Protein AF-A0A8T8WZR0-F1 (afdb_monomer)

Organism: NCBI:txid1448312

Sequence (337 aa):
MHHEQKSCLLDDYSPSLMSLEHRRALEPTRKALASWLKYSDSGFFHISGKPRSGKTKMIDYIAYSEVARKHLKTWCKTKRLTQTNIFFRRMGDRRETSCESNLQGMLRVILWSLINDKQELTPRLFPRQYDSYPRDFDEDPCVIDDEEVLLAWDRLAKLDDIYTDDKFVLYLDGLNHFKQGFPRMLDHLKQWVLARPLDVKICISSRGEVEFQDSLKSYPGIIMHEVSQADMLWYIRWALLHDDEDYAARYVRNTSPLEREELEQHFLTKVNGSFFLLWSLIGRIKLTFKDMTSRDAIKGFVDDWMQQYEQGTLNDHVDQQLLRESYRDDPPKLPQV

Nearest PDB structures (foldseek):
  7vuf-assembly1_C-2  TM=2.548E-01  e=4.476E+00  Thermus thermophilus HB8

Solvent-accessible surface area (backbone atoms only — not comparable to full-atom values): 19226 Å² total; per-residue (Å²): 140,80,82,80,80,73,82,55,76,78,53,96,77,65,78,90,77,74,54,72,67,51,53,61,70,45,44,65,60,32,50,53,53,50,40,46,42,35,72,46,60,61,29,46,36,40,39,32,24,50,76,62,22,46,58,67,57,50,50,53,46,50,76,71,28,70,59,46,51,54,29,36,47,60,51,40,62,91,33,44,81,47,69,41,80,46,78,50,72,54,72,78,91,65,76,91,65,51,38,64,58,44,36,52,50,52,52,48,53,52,52,50,48,49,30,72,75,36,62,84,45,42,58,70,41,39,42,69,59,58,75,66,54,65,94,85,64,95,81,74,85,87,82,82,52,74,67,55,50,52,51,21,49,51,37,65,46,66,45,64,76,73,47,72,56,33,28,42,39,40,37,41,31,37,67,70,62,52,91,39,38,51,70,62,44,51,48,54,56,47,50,36,24,70,65,30,39,88,40,31,38,36,39,37,38,43,64,64,51,64,71,58,49,71,74,44,65,91,40,58,65,46,51,32,28,68,65,39,47,55,55,50,53,48,48,52,50,42,56,53,58,60,72,39,66,70,59,12,54,50,49,57,74,60,43,55,74,68,57,48,51,55,46,53,52,49,50,53,64,69,38,66,40,20,56,63,55,46,55,54,51,54,56,44,48,58,66,77,47,70,80,72,65,54,71,65,58,54,50,51,49,53,53,52,54,50,51,29,56,76,68,69,63,50,84,47,73,68,46,43,45,52,50,40,63,68,74,48,71,71,81,79,87,73,81,84,128

Radius of gyration: 23.61 Å; Cα contacts (8 Å, |Δi|>4): 378; chains: 1; bounding box: 58×47×59 Å

Secondary structure (DSSP, 8-state):
--------SS-TT--S-S-HHHHHHHHHHHHHHHHHHHT----EEEEE-STTSSHHHHHHHHHH-HHHHHHHHHHHTTSEEEEEEEE----TT--PPPHHHHHHHHHHHHHHHHHHH-GGGHHHH-HHHHHHS-TT--S------HHHHHHHHHHHHH-GGGGSSEEEEEEEE-GGG-SS-HHHHHHHHHHHHHHSTTTEEEEEE-SS-HHHHHHHTTS-EEEHHHHHHHHHHHHHHHHHHTS-HHHHHHHHHH--HHHHHHHHHHHHHHHTT-HHHHHHHHHHHHHHTSS---HHHHHHHHHHHHHHHHHT---SHHHHHHHHHHH----S-PPP-

Mean predicted aligned error: 10.14 Å

Foldseek 3Di:
DDPPPDDDLADPDDPDQADPVLCVLSVVVSCLLLCQLAPDLQQEAEAEEAPQLCSLVVLVCLQPDPRSVVRNCNLLPQADEQEFEDEDFDDDPPDQDELLRLLLVVLVRVLVRSCVSPVVLCCQLPVVCVVPPDPPDDPDDDDQDSVSSVSSLVSLQAPCVVQPRAAYEYREEDLVVRPDNSLVNVVSSVSSCVSPSSRHHYYYYDHPDPSCCVSCVVGHYDHSLSSCLSVLLSVLCCLQQPPDPLSNVQSPVQDDPVLSVVLSVLLSVLCVSNSVVSVVLSVVCCVVPVDDDDSVRSSVSSVVVSVCLVVVNDDDPVSVVVNCVVVDSDDDDDDDD

pLDDT: mean 79.72, std 17.29, range [21.17, 97.62]

Structure (mmCIF, N/CA/C/O backbone):
data_AF-A0A8T8WZR0-F1
#
_entry.id   AF-A0A8T8WZR0-F1
#
loop_
_atom_site.group_PDB
_atom_site.id
_atom_site.type_symbol
_atom_site.label_atom_id
_atom_site.label_alt_id
_atom_site.label_comp_id
_atom_site.label_asym_id
_atom_site.label_entity_id
_atom_site.label_seq_id
_atom_site.pdbx_PDB_ins_code
_atom_site.Cartn_x
_atom_site.Cartn_y
_atom_site.Cartn_z
_atom_site.occupancy
_atom_site.B_iso_or_equiv
_atom_site.auth_seq_id
_atom_site.auth_comp_id
_atom_site.auth_asym_id
_atom_site.auth_atom_id
_atom_site.pdbx_PDB_model_num
ATOM 1 N N . MET A 1 1 ? 24.986 -18.675 0.688 1.00 27.05 1 MET A N 1
ATOM 2 C CA . MET A 1 1 ? 24.242 -17.633 1.427 1.00 27.05 1 MET A CA 1
ATOM 3 C C . MET A 1 1 ? 24.740 -16.269 0.974 1.00 27.05 1 MET A C 1
ATOM 5 O O . MET A 1 1 ? 25.615 -15.705 1.611 1.00 27.05 1 MET A O 1
ATOM 9 N N . HIS A 1 2 ? 24.227 -15.758 -0.142 1.00 21.17 2 HIS A N 1
ATOM 10 C CA . HIS A 1 2 ? 24.355 -14.342 -0.475 1.00 21.17 2 HIS A CA 1
ATOM 11 C C . HIS A 1 2 ? 22.962 -13.747 -0.321 1.00 21.17 2 HIS A C 1
ATOM 13 O O . HIS A 1 2 ? 22.066 -14.030 -1.110 1.00 21.17 2 HIS A O 1
ATOM 19 N N . HIS A 1 3 ? 22.760 -13.017 0.772 1.00 24.56 3 HIS A N 1
ATOM 20 C CA . HIS A 1 3 ? 21.606 -12.147 0.921 1.00 24.56 3 HIS A CA 1
ATOM 21 C C . HIS A 1 3 ? 21.830 -10.978 -0.041 1.00 24.56 3 HIS A C 1
ATOM 23 O O . HIS A 1 3 ? 22.615 -10.080 0.255 1.00 24.56 3 HIS A O 1
ATOM 29 N N . GLU A 1 4 ? 21.182 -10.999 -1.204 1.00 28.50 4 GLU A N 1
ATOM 30 C CA . GLU A 1 4 ? 20.991 -9.777 -1.982 1.00 28.50 4 GLU A CA 1
ATOM 31 C C . GLU A 1 4 ? 20.207 -8.798 -1.101 1.00 28.50 4 GLU A C 1
ATOM 33 O O . GLU A 1 4 ? 19.020 -8.990 -0.818 1.00 28.50 4 GLU A O 1
ATOM 38 N N . GLN A 1 5 ? 20.892 -7.772 -0.596 1.00 31.36 5 GLN A N 1
ATOM 39 C CA . GLN A 1 5 ? 20.247 -6.631 0.039 1.00 31.36 5 GLN A CA 1
ATOM 40 C C . GLN A 1 5 ? 19.428 -5.911 -1.030 1.00 31.36 5 GLN A C 1
ATOM 42 O O . GLN A 1 5 ? 19.952 -5.140 -1.830 1.00 31.36 5 GLN A O 1
ATOM 47 N N . LYS A 1 6 ? 18.124 -6.188 -1.057 1.00 36.59 6 LYS A N 1
ATOM 48 C CA . LYS A 1 6 ? 17.173 -5.442 -1.878 1.00 36.59 6 LYS A CA 1
ATOM 49 C C . LYS A 1 6 ? 17.172 -3.985 -1.414 1.00 36.59 6 LYS A C 1
ATOM 51 O O . LYS A 1 6 ? 16.907 -3.708 -0.246 1.00 36.59 6 LYS A O 1
ATOM 56 N N . SER A 1 7 ? 17.500 -3.081 -2.337 1.00 42.38 7 SER A N 1
ATOM 57 C CA . SER A 1 7 ? 17.432 -1.630 -2.146 1.00 42.38 7 SER A CA 1
ATOM 58 C C . SER A 1 7 ? 16.062 -1.215 -1.601 1.00 42.38 7 SER A C 1
ATOM 60 O O . SER A 1 7 ? 15.030 -1.766 -1.986 1.00 42.38 7 SER A O 1
ATOM 62 N N . CYS A 1 8 ? 16.068 -0.274 -0.661 1.00 45.94 8 CYS A N 1
ATOM 63 C CA . CYS A 1 8 ? 14.975 -0.025 0.265 1.00 45.94 8 CYS A CA 1
ATOM 64 C C . CYS A 1 8 ? 14.615 1.467 0.312 1.00 45.94 8 CYS A C 1
ATOM 66 O O . CYS A 1 8 ? 15.481 2.329 0.468 1.00 45.94 8 CYS A O 1
ATOM 68 N N . LEU A 1 9 ? 13.314 1.770 0.243 1.00 51.03 9 LEU A N 1
ATOM 69 C CA . LEU A 1 9 ? 12.755 3.115 0.446 1.00 51.03 9 LEU A CA 1
ATOM 70 C C . LEU A 1 9 ? 12.764 3.562 1.925 1.00 51.03 9 LEU A C 1
ATOM 72 O O . LEU A 1 9 ? 12.423 4.695 2.233 1.00 51.03 9 LEU A O 1
ATOM 76 N N . LEU A 1 10 ? 13.137 2.699 2.864 1.00 46.84 10 LEU A N 1
ATOM 77 C CA . LEU A 1 10 ? 13.147 2.985 4.304 1.00 46.84 10 LEU A CA 1
ATOM 78 C C . LEU A 1 10 ? 14.543 2.874 4.952 1.00 46.84 10 LEU A C 1
ATOM 80 O O . LEU A 1 10 ? 14.704 3.294 6.092 1.00 46.84 10 LEU A O 1
ATOM 84 N N . ASP A 1 11 ? 15.556 2.354 4.252 1.00 50.59 11 ASP A N 1
ATOM 85 C CA . ASP A 1 11 ? 16.907 2.154 4.786 1.00 50.59 11 ASP A CA 1
ATOM 86 C C . ASP A 1 11 ? 17.773 3.355 4.449 1.00 50.59 11 ASP A C 1
ATOM 88 O O . ASP A 1 11 ? 18.052 3.637 3.278 1.00 50.59 11 ASP A O 1
ATOM 92 N N . ASP A 1 12 ? 18.223 4.073 5.472 1.00 42.44 12 ASP A N 1
ATOM 93 C CA . ASP A 1 12 ? 19.150 5.202 5.323 1.00 42.44 12 ASP A CA 1
ATOM 94 C C . ASP A 1 12 ? 20.565 4.748 4.900 1.00 42.44 12 ASP A C 1
ATOM 96 O O . ASP A 1 12 ? 21.370 5.559 4.450 1.00 42.44 12 ASP A O 1
ATOM 100 N N . TYR A 1 13 ? 20.848 3.439 4.981 1.00 41.41 13 TYR A N 1
ATOM 101 C CA . TYR A 1 13 ? 22.152 2.817 4.721 1.00 41.41 13 TYR A CA 1
ATOM 102 C C . TYR A 1 13 ? 22.082 1.679 3.686 1.00 41.41 13 TYR A C 1
ATOM 104 O O . TYR A 1 13 ? 22.575 0.578 3.927 1.00 41.41 13 TYR A O 1
ATOM 112 N N . SER A 1 14 ? 21.486 1.917 2.514 1.00 39.31 14 SER A N 1
ATOM 113 C CA . SER A 1 14 ? 21.703 1.008 1.377 1.00 39.31 14 SER A CA 1
ATOM 114 C C . SER A 1 14 ? 23.100 1.268 0.771 1.00 39.31 14 SER A C 1
ATOM 116 O O . SER A 1 14 ? 23.390 2.423 0.433 1.00 39.31 14 SER A O 1
ATOM 118 N N . PRO A 1 15 ? 23.999 0.266 0.659 1.00 38.19 15 PRO A N 1
ATOM 119 C CA . PRO A 1 15 ? 25.361 0.485 0.177 1.00 38.19 15 PRO A CA 1
ATOM 120 C C . PRO A 1 15 ? 25.398 0.844 -1.318 1.00 38.19 15 PRO A C 1
ATOM 122 O O . PRO A 1 15 ? 24.793 0.162 -2.140 1.00 38.19 15 PRO A O 1
ATOM 125 N N . SER A 1 16 ? 26.131 1.919 -1.630 1.00 43.38 16 SER A N 1
ATOM 126 C CA . SER A 1 16 ? 26.896 2.238 -2.859 1.00 43.38 16 SER A CA 1
ATOM 127 C C . SER A 1 16 ? 26.303 2.112 -4.277 1.00 43.38 16 SER A C 1
ATOM 129 O O . SER A 1 16 ? 26.926 2.646 -5.190 1.00 43.38 16 SER A O 1
ATOM 131 N N . LEU A 1 17 ? 25.142 1.499 -4.513 1.00 45.44 17 LEU A N 1
ATOM 132 C CA . LEU A 1 17 ? 24.643 1.259 -5.879 1.00 45.44 17 LEU A CA 1
ATOM 133 C C . LEU A 1 17 ? 23.709 2.351 -6.420 1.00 45.44 17 LEU A C 1
ATOM 135 O O . LEU A 1 17 ? 23.545 2.466 -7.632 1.00 45.44 17 LEU A O 1
ATOM 139 N N . MET A 1 18 ? 23.115 3.173 -5.552 1.00 54.94 18 MET A N 1
ATOM 140 C CA . MET A 1 18 ? 22.184 4.234 -5.952 1.00 54.94 18 MET A CA 1
ATOM 141 C C . MET A 1 18 ? 22.897 5.581 -6.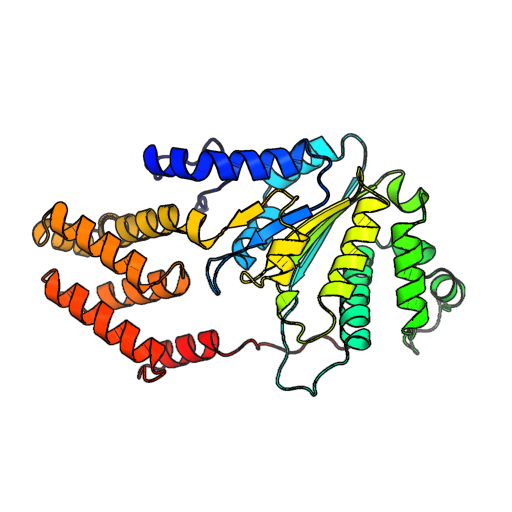129 1.00 54.94 18 MET A C 1
ATOM 143 O O . MET A 1 18 ? 23.558 6.075 -5.202 1.00 54.94 18 MET A O 1
ATOM 147 N N . SER A 1 19 ? 22.703 6.224 -7.290 1.00 64.25 19 SER A N 1
ATOM 148 C CA . SER A 1 19 ? 23.218 7.577 -7.533 1.00 64.25 19 SER A CA 1
ATOM 149 C C . SER A 1 19 ? 22.657 8.569 -6.502 1.00 64.25 19 SER A C 1
ATOM 151 O O . SER A 1 19 ? 21.574 8.383 -5.937 1.00 64.25 19 SER A O 1
ATOM 153 N N . LEU A 1 20 ? 23.409 9.633 -6.207 1.00 67.50 20 LEU A N 1
ATOM 154 C CA . LEU A 1 20 ? 22.970 10.664 -5.259 1.00 67.50 20 LEU A CA 1
ATOM 155 C C . LEU A 1 20 ? 21.673 11.348 -5.724 1.00 67.50 20 LEU A C 1
ATOM 157 O O . LEU A 1 20 ? 20.815 11.674 -4.906 1.00 67.50 20 LEU A O 1
ATOM 161 N N . GLU A 1 21 ? 21.527 11.534 -7.033 1.00 66.06 21 GLU A N 1
ATOM 162 C CA . GLU A 1 21 ? 20.332 12.090 -7.673 1.00 66.06 21 GLU A CA 1
ATOM 163 C C . GLU A 1 21 ? 19.113 11.197 -7.458 1.00 66.06 21 GLU A C 1
ATOM 165 O O . GLU A 1 21 ? 18.061 11.678 -7.043 1.00 66.06 21 GLU A O 1
ATOM 170 N N . HIS A 1 22 ? 19.284 9.887 -7.642 1.00 67.06 22 HIS A N 1
ATOM 171 C CA . HIS A 1 22 ? 18.235 8.906 -7.410 1.00 67.06 22 HIS A CA 1
ATOM 172 C C . HIS A 1 22 ? 17.766 8.926 -5.943 1.00 67.06 22 HIS A C 1
ATOM 174 O O . HIS A 1 22 ? 16.569 9.006 -5.666 1.00 67.06 22 HIS A O 1
ATOM 180 N N . ARG A 1 23 ? 18.704 8.955 -4.985 1.00 67.88 23 ARG A N 1
ATOM 181 C CA . ARG A 1 23 ? 18.365 9.084 -3.556 1.00 67.88 23 ARG A CA 1
ATOM 182 C C . ARG A 1 23 ? 17.583 10.364 -3.258 1.00 67.88 23 ARG A C 1
ATOM 184 O O . ARG A 1 23 ? 16.588 10.314 -2.542 1.00 67.88 23 ARG A O 1
ATOM 191 N N . ARG A 1 24 ? 17.993 11.498 -3.833 1.00 75.12 24 ARG A N 1
ATOM 192 C CA . ARG A 1 24 ? 17.293 12.783 -3.663 1.00 75.12 24 ARG A CA 1
ATOM 193 C C . ARG A 1 24 ? 15.880 12.766 -4.242 1.00 75.12 24 ARG A C 1
ATOM 195 O O . ARG A 1 24 ? 14.995 13.355 -3.630 1.00 75.12 24 ARG A O 1
ATOM 202 N N . ALA A 1 25 ? 15.669 12.097 -5.374 1.00 72.94 25 ALA A N 1
ATOM 203 C CA . ALA A 1 25 ? 14.357 12.001 -6.011 1.00 72.94 25 ALA A CA 1
ATOM 204 C C . ALA A 1 25 ? 13.341 11.228 -5.151 1.00 72.94 25 ALA A C 1
ATOM 206 O O . ALA A 1 25 ? 12.176 11.609 -5.080 1.00 72.94 25 ALA A O 1
ATOM 207 N N . LEU A 1 26 ? 13.784 10.175 -4.455 1.00 77.69 26 LEU A N 1
ATOM 208 C CA . LEU A 1 26 ? 12.913 9.354 -3.608 1.00 77.69 26 LEU A CA 1
ATOM 209 C C . LEU A 1 26 ? 12.701 9.929 -2.202 1.00 77.69 26 LEU A C 1
ATOM 211 O O . LEU A 1 26 ? 11.708 9.604 -1.550 1.00 77.69 26 LEU A O 1
ATOM 215 N N . GLU A 1 27 ? 13.603 10.785 -1.725 1.00 81.81 27 GLU A N 1
ATOM 216 C CA . GLU A 1 27 ? 13.621 11.283 -0.346 1.00 81.81 27 GLU A CA 1
ATOM 217 C C . GLU A 1 27 ? 12.280 11.856 0.165 1.00 81.81 27 GLU A C 1
ATOM 219 O O . GLU A 1 27 ? 11.891 11.518 1.288 1.00 81.81 27 GLU A O 1
ATOM 224 N N . PRO A 1 28 ? 11.517 12.663 -0.604 1.00 85.25 28 PRO A N 1
ATOM 225 C CA . PRO A 1 28 ? 10.220 13.167 -0.146 1.00 85.25 28 PRO A CA 1
ATOM 226 C C . PRO A 1 28 ? 9.228 12.035 0.149 1.00 85.25 28 PRO A C 1
ATOM 228 O O . PRO A 1 28 ? 8.585 12.019 1.200 1.00 85.25 28 PRO A O 1
ATOM 231 N N . THR A 1 29 ? 9.165 11.048 -0.743 1.00 84.94 29 THR A N 1
ATOM 232 C CA . THR A 1 29 ? 8.321 9.855 -0.620 1.00 84.94 29 THR A CA 1
ATOM 233 C C . THR A 1 29 ? 8.733 9.006 0.581 1.00 84.94 29 THR A C 1
ATOM 235 O O . THR A 1 29 ? 7.883 8.593 1.374 1.00 84.94 29 THR A O 1
ATOM 238 N N . ARG A 1 30 ? 10.043 8.798 0.766 1.00 84.75 30 ARG A N 1
ATOM 239 C CA . ARG A 1 30 ? 10.590 8.071 1.921 1.00 84.75 30 ARG A CA 1
ATOM 240 C C . ARG A 1 30 ? 10.189 8.740 3.234 1.00 84.75 30 ARG A C 1
ATOM 242 O O . ARG A 1 30 ? 9.691 8.075 4.142 1.00 84.75 30 ARG A O 1
ATOM 249 N N . LYS A 1 31 ? 10.335 10.067 3.316 1.00 89.06 31 LYS A N 1
ATOM 250 C CA . LYS A 1 31 ? 9.935 10.859 4.487 1.00 89.06 31 LYS A CA 1
ATOM 251 C C . LYS A 1 31 ? 8.435 10.802 4.743 1.00 89.06 31 LYS A C 1
ATOM 253 O O . LYS A 1 31 ? 8.043 10.654 5.898 1.00 89.06 31 LYS A O 1
ATOM 258 N N . ALA A 1 32 ? 7.603 10.890 3.706 1.00 90.69 32 ALA A N 1
ATOM 259 C CA . ALA A 1 32 ? 6.151 10.801 3.845 1.00 90.69 32 ALA A CA 1
ATOM 260 C C . ALA A 1 32 ? 5.722 9.441 4.418 1.00 90.69 32 ALA A C 1
ATOM 262 O O . ALA A 1 32 ? 4.968 9.396 5.391 1.00 90.69 32 ALA A O 1
ATOM 263 N N . LEU A 1 33 ? 6.260 8.340 3.881 1.00 92.75 33 LEU A N 1
ATOM 264 C CA . LEU A 1 33 ? 5.983 6.991 4.377 1.00 92.75 33 LEU A CA 1
ATOM 265 C C . LEU A 1 33 ? 6.502 6.790 5.806 1.00 92.75 33 LEU A C 1
ATOM 267 O O . LEU A 1 33 ? 5.765 6.321 6.670 1.00 92.75 33 LEU A O 1
ATOM 271 N N . ALA A 1 34 ? 7.747 7.179 6.089 1.00 93.38 34 ALA A N 1
ATOM 272 C CA . ALA A 1 34 ? 8.318 7.058 7.428 1.00 93.38 34 ALA A CA 1
ATOM 273 C C . ALA A 1 34 ? 7.548 7.900 8.458 1.00 93.38 34 ALA A C 1
ATOM 275 O O . ALA A 1 34 ? 7.297 7.435 9.570 1.00 93.38 34 ALA A O 1
ATOM 276 N N . SER A 1 35 ? 7.138 9.115 8.086 1.00 94.12 35 SER A N 1
ATOM 277 C CA . SER A 1 35 ? 6.304 9.983 8.920 1.00 94.12 35 SER A CA 1
ATOM 278 C C . SER A 1 35 ? 4.939 9.356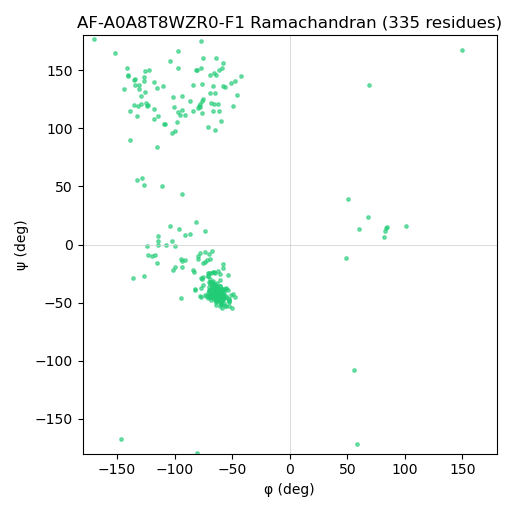 9.186 1.00 94.12 35 SER A C 1
ATOM 280 O O . SER A 1 35 ? 4.496 9.310 10.336 1.00 94.12 35 SER A O 1
ATOM 282 N N . TRP A 1 36 ? 4.304 8.792 8.154 1.00 96.19 36 TRP A N 1
ATOM 283 C CA . TRP A 1 36 ? 3.049 8.070 8.314 1.00 96.19 36 TRP A CA 1
ATOM 284 C C . TRP A 1 36 ? 3.193 6.879 9.263 1.00 96.19 36 TRP A C 1
ATOM 286 O O . TRP A 1 36 ? 2.375 6.732 10.162 1.00 96.19 36 TRP A O 1
ATOM 296 N N . LEU A 1 37 ? 4.246 6.072 9.132 1.00 95.62 37 LEU A N 1
ATOM 297 C CA . LEU A 1 37 ? 4.468 4.907 9.994 1.00 95.62 37 LEU A CA 1
ATOM 298 C C . LEU A 1 37 ? 4.780 5.285 11.453 1.00 95.62 37 LEU A C 1
ATOM 300 O O . LEU A 1 37 ? 4.369 4.563 12.356 1.00 95.62 37 LEU A O 1
ATOM 304 N N . LYS A 1 38 ? 5.517 6.380 11.694 1.00 93.69 38 LYS A N 1
ATOM 305 C CA . LYS A 1 38 ? 6.018 6.744 13.035 1.00 93.69 38 LYS A CA 1
ATOM 306 C C . LYS A 1 38 ? 5.139 7.717 13.812 1.00 93.69 38 LYS A C 1
ATOM 308 O O . LYS A 1 38 ? 4.991 7.562 15.021 1.00 93.69 38 LYS A O 1
ATOM 313 N N . TYR A 1 39 ? 4.678 8.779 13.155 1.00 89.25 39 TYR A N 1
ATOM 314 C CA . TYR A 1 39 ? 4.276 10.016 13.840 1.00 89.25 39 TYR A CA 1
ATOM 315 C C . TYR A 1 39 ? 2.870 10.476 13.493 1.00 89.25 39 TYR A C 1
ATOM 317 O O . TYR A 1 39 ? 2.255 11.189 14.274 1.00 89.25 39 TYR A O 1
ATOM 325 N N . SER A 1 40 ? 2.381 10.120 12.310 1.00 85.12 40 SER A N 1
ATOM 326 C CA . SER A 1 40 ? 1.105 10.630 11.833 1.00 85.12 40 SER A CA 1
ATOM 327 C C . SER A 1 40 ? -0.071 9.936 12.513 1.00 85.12 40 SER A C 1
ATOM 329 O O . SER A 1 40 ? -0.105 8.709 12.571 1.00 85.12 40 SER A O 1
ATOM 331 N N . ASP A 1 41 ? -1.088 10.706 12.886 1.00 84.12 41 ASP A N 1
ATOM 332 C CA . ASP A 1 41 ? -2.427 10.191 13.216 1.00 84.12 41 ASP A CA 1
ATOM 333 C C . ASP A 1 41 ? -3.312 10.063 11.964 1.00 84.12 41 ASP A C 1
ATOM 335 O O . ASP A 1 41 ? -4.511 9.808 12.029 1.00 84.12 41 ASP A O 1
ATOM 339 N N . SER A 1 42 ? -2.725 10.244 10.778 1.00 86.12 42 SER A N 1
ATOM 340 C CA . SER A 1 42 ? -3.408 9.960 9.529 1.00 86.12 42 SER A CA 1
ATOM 341 C C . SER A 1 42 ? -3.650 8.457 9.422 1.00 86.12 42 SER A C 1
ATOM 343 O O . SER A 1 42 ? -2.710 7.655 9.358 1.00 86.12 42 SER A O 1
ATOM 345 N N . GLY A 1 43 ? -4.924 8.073 9.424 1.00 94.06 43 GLY A N 1
ATOM 346 C CA . GLY A 1 43 ? -5.309 6.668 9.413 1.00 94.06 43 GLY A CA 1
ATOM 347 C C . GLY A 1 43 ? -5.213 5.992 8.049 1.00 94.06 43 GLY A C 1
ATOM 348 O O . GLY A 1 43 ? -5.320 4.776 8.005 1.00 94.06 43 GLY A O 1
ATOM 349 N N . PHE A 1 44 ? -4.950 6.717 6.954 1.00 96.62 44 PHE A N 1
ATOM 350 C CA . PHE A 1 44 ? -4.695 6.105 5.644 1.00 96.62 44 PHE A CA 1
ATOM 351 C C . PHE A 1 44 ? -3.338 6.486 5.059 1.00 96.62 44 PHE A C 1
ATOM 353 O O . PHE A 1 44 ? -2.844 7.591 5.279 1.00 96.62 44 PHE A O 1
ATOM 360 N N . PHE A 1 45 ? -2.783 5.573 4.264 1.00 96.19 45 PHE A N 1
ATOM 361 C CA . PHE A 1 45 ? -1.703 5.837 3.321 1.00 96.19 45 PHE A CA 1
ATOM 362 C C . PHE A 1 45 ? -2.046 5.243 1.962 1.00 96.19 45 PHE A C 1
ATOM 364 O O . PHE A 1 45 ? -2.239 4.031 1.842 1.00 96.19 45 PHE A O 1
ATOM 371 N N . HIS A 1 46 ? -2.135 6.087 0.940 1.00 95.12 46 HIS A N 1
ATOM 372 C CA . HIS A 1 46 ? -2.638 5.685 -0.369 1.00 95.12 46 HIS A CA 1
ATOM 373 C C . HIS A 1 46 ? -1.509 5.421 -1.364 1.00 95.12 46 HIS A C 1
ATOM 375 O O . HIS A 1 46 ? -0.743 6.311 -1.715 1.00 95.12 46 HIS A O 1
ATOM 381 N N . ILE A 1 47 ? -1.416 4.189 -1.855 1.00 93.06 47 ILE A N 1
ATOM 382 C CA . ILE A 1 47 ? -0.463 3.775 -2.885 1.00 93.06 47 ILE A CA 1
ATOM 383 C C . ILE A 1 47 ? -1.205 3.670 -4.219 1.00 93.06 47 ILE A C 1
ATOM 385 O O . ILE A 1 47 ? -1.823 2.657 -4.546 1.00 93.06 47 ILE A O 1
ATOM 389 N N . SER A 1 48 ? -1.154 4.722 -5.024 1.00 91.31 48 SER A N 1
ATOM 390 C CA . SER A 1 48 ? -1.770 4.726 -6.349 1.00 91.31 48 SER A CA 1
ATOM 391 C C . SER A 1 48 ? -0.752 4.416 -7.443 1.00 91.31 48 SER A C 1
ATOM 393 O O . SER A 1 48 ? 0.458 4.409 -7.222 1.00 91.31 48 SER A O 1
ATOM 395 N N . GLY A 1 49 ? -1.222 4.117 -8.652 1.00 85.69 49 GLY A N 1
ATOM 396 C CA . GLY A 1 49 ? -0.352 3.997 -9.817 1.00 85.69 49 GLY A CA 1
ATOM 397 C C . GLY A 1 49 ? -0.851 3.008 -10.854 1.00 85.69 49 GLY A C 1
ATOM 398 O O . GLY A 1 49 ? -1.729 2.189 -10.590 1.00 85.69 49 GLY A O 1
ATOM 399 N N . LYS A 1 50 ? -0.243 3.052 -12.038 1.00 81.06 50 LYS A N 1
ATOM 400 C CA . LYS A 1 50 ? -0.628 2.228 -13.189 1.00 81.06 50 LYS A CA 1
ATOM 401 C C . LYS A 1 50 ? -0.560 0.722 -12.885 1.00 81.06 50 LYS A C 1
ATOM 403 O O . LYS A 1 50 ? 0.160 0.298 -11.971 1.00 81.06 50 LYS A O 1
ATOM 408 N N . PRO A 1 51 ? -1.308 -0.130 -13.607 1.00 77.06 51 PRO A N 1
ATOM 409 C CA . PRO A 1 51 ? -1.123 -1.579 -13.534 1.00 77.06 51 PRO A CA 1
ATOM 410 C C . PRO A 1 51 ? 0.362 -1.960 -13.645 1.00 77.06 51 PRO A C 1
ATOM 412 O O . PRO A 1 51 ? 1.102 -1.345 -14.404 1.00 77.06 51 PRO A O 1
ATOM 415 N N . ARG A 1 52 ? 0.809 -2.952 -12.862 1.00 73.19 52 ARG A N 1
ATOM 416 C CA . ARG A 1 52 ? 2.206 -3.445 -12.845 1.00 73.19 52 ARG A CA 1
ATOM 417 C C . ARG A 1 52 ? 3.295 -2.433 -12.462 1.00 73.19 52 ARG A C 1
ATOM 419 O O . ARG A 1 52 ? 4.475 -2.759 -12.548 1.00 73.19 52 ARG A O 1
ATOM 426 N N . SER A 1 53 ? 2.937 -1.277 -11.911 1.00 75.81 53 SER A N 1
ATOM 427 C CA . SER A 1 53 ? 3.906 -0.325 -11.345 1.00 75.81 53 SER A CA 1
ATOM 428 C C . SER A 1 53 ? 4.520 -0.769 -10.003 1.00 75.81 53 SER A C 1
ATOM 430 O O . SER A 1 53 ? 5.087 0.047 -9.288 1.00 75.81 53 SER A O 1
ATOM 432 N N . GLY A 1 54 ? 4.331 -2.027 -9.585 1.00 76.12 54 GLY A N 1
ATOM 433 C CA . GLY A 1 54 ? 4.893 -2.559 -8.338 1.00 76.12 54 GLY A CA 1
ATOM 434 C C . GLY A 1 54 ? 4.116 -2.264 -7.047 1.00 76.12 54 GLY A C 1
ATOM 435 O O . GLY A 1 54 ? 4.642 -2.545 -5.979 1.00 76.12 54 GLY A O 1
ATOM 436 N N . LYS A 1 55 ? 2.874 -1.754 -7.096 1.00 86.44 55 LYS A N 1
ATOM 437 C CA . LYS A 1 55 ? 2.064 -1.429 -5.892 1.00 86.44 55 LYS A CA 1
ATOM 438 C C . LYS A 1 55 ? 1.938 -2.585 -4.895 1.00 86.44 55 LYS A C 1
ATOM 440 O O . LYS A 1 55 ? 2.292 -2.421 -3.737 1.00 86.44 55 LYS A O 1
ATOM 445 N N . THR A 1 56 ? 1.504 -3.757 -5.362 1.00 84.81 56 THR A N 1
ATOM 446 C CA . THR A 1 56 ? 1.384 -4.982 -4.555 1.00 84.81 56 THR A CA 1
ATOM 447 C C . THR A 1 56 ? 2.708 -5.332 -3.883 1.00 84.81 56 THR A C 1
ATOM 449 O O . THR A 1 56 ? 2.750 -5.605 -2.691 1.00 84.81 56 THR A O 1
ATOM 452 N N . LYS A 1 57 ? 3.815 -5.247 -4.637 1.00 82.62 57 LYS A N 1
ATOM 453 C CA . LYS A 1 57 ? 5.161 -5.493 -4.108 1.00 82.62 57 LYS A CA 1
ATOM 454 C C . LYS A 1 57 ? 5.575 -4.450 -3.082 1.00 82.62 57 LYS A C 1
ATOM 456 O O . LYS A 1 57 ? 6.227 -4.818 -2.117 1.00 82.62 57 LYS A O 1
ATOM 461 N N . MET A 1 58 ? 5.185 -3.192 -3.262 1.00 84.06 58 MET A N 1
ATOM 462 C CA . MET A 1 58 ? 5.419 -2.137 -2.281 1.00 84.06 58 MET A CA 1
ATOM 463 C C . MET A 1 58 ? 4.620 -2.377 -0.997 1.00 84.06 58 MET A C 1
ATOM 465 O O . MET A 1 58 ? 5.178 -2.249 0.085 1.00 84.06 58 MET A O 1
ATOM 469 N N . ILE A 1 59 ? 3.347 -2.771 -1.097 1.00 88.12 59 ILE A N 1
ATOM 470 C CA . ILE A 1 59 ? 2.533 -3.131 0.070 1.00 88.12 59 ILE A CA 1
ATOM 471 C C . ILE A 1 59 ? 3.151 -4.312 0.823 1.00 88.12 59 ILE A C 1
ATOM 473 O O . ILE A 1 59 ? 3.420 -4.180 2.016 1.00 88.12 59 ILE A O 1
ATOM 477 N N . ASP A 1 60 ? 3.445 -5.415 0.124 1.00 85.25 60 ASP A N 1
ATOM 478 C CA . ASP A 1 60 ? 4.145 -6.574 0.696 1.00 85.25 60 ASP A CA 1
ATOM 479 C C . ASP A 1 60 ? 5.445 -6.141 1.377 1.00 85.25 60 ASP A C 1
ATOM 481 O O . ASP A 1 60 ? 5.732 -6.504 2.516 1.00 85.25 60 ASP A O 1
ATOM 485 N N . TYR A 1 61 ? 6.233 -5.325 0.682 1.00 84.19 61 TYR A N 1
ATOM 486 C CA . TYR A 1 61 ? 7.503 -4.838 1.184 1.00 84.19 61 TYR A CA 1
ATOM 487 C C . TYR A 1 61 ? 7.342 -4.057 2.492 1.00 84.19 61 TYR A C 1
ATOM 489 O O . TYR A 1 61 ? 8.072 -4.317 3.447 1.00 84.19 61 TYR A O 1
ATOM 497 N N . ILE A 1 62 ? 6.386 -3.123 2.564 1.00 88.88 62 ILE A N 1
ATOM 498 C CA . ILE A 1 62 ? 6.128 -2.350 3.784 1.00 88.88 62 ILE A CA 1
ATOM 499 C C . ILE A 1 62 ? 5.667 -3.283 4.910 1.00 88.88 62 ILE A C 1
ATOM 501 O O . ILE A 1 62 ? 6.192 -3.179 6.017 1.00 88.88 62 ILE A O 1
ATOM 505 N N . ALA A 1 63 ? 4.731 -4.194 4.631 1.00 89.50 63 ALA A N 1
ATOM 506 C CA . ALA A 1 63 ? 4.154 -5.101 5.623 1.00 89.50 63 ALA A CA 1
ATOM 507 C C . ALA A 1 63 ? 5.203 -6.018 6.277 1.00 89.50 63 ALA A C 1
ATOM 509 O O . ALA A 1 63 ? 5.128 -6.298 7.473 1.00 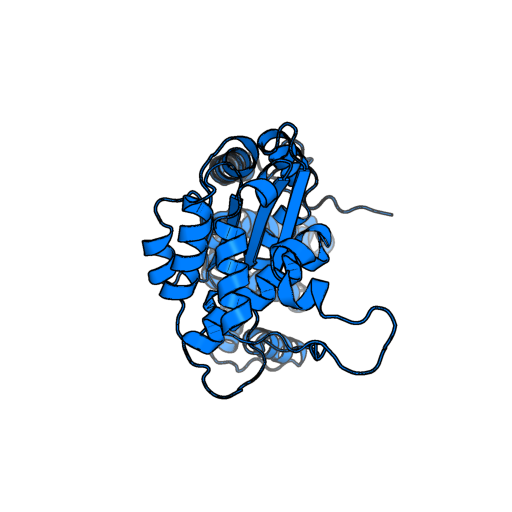89.50 63 ALA A O 1
ATOM 510 N N . TYR A 1 64 ? 6.214 -6.448 5.516 1.00 87.75 64 TYR A N 1
ATOM 511 C CA . TYR A 1 64 ? 7.269 -7.344 6.003 1.00 87.75 64 TYR A CA 1
ATOM 512 C C . TYR A 1 64 ? 8.598 -6.639 6.326 1.00 87.75 64 TYR A C 1
ATOM 514 O O . TYR A 1 64 ? 9.569 -7.296 6.706 1.00 87.75 64 TYR A O 1
ATOM 522 N N . SER A 1 65 ? 8.676 -5.310 6.205 1.00 87.31 65 SER A N 1
ATOM 523 C CA . SER A 1 65 ? 9.912 -4.564 6.465 1.00 87.31 65 SER A CA 1
ATOM 524 C C . SER A 1 65 ? 10.206 -4.439 7.964 1.00 87.31 65 SER A C 1
ATOM 526 O O . SER A 1 65 ? 9.426 -3.887 8.741 1.00 87.31 65 SER A O 1
ATOM 528 N N . GLU A 1 66 ? 11.406 -4.869 8.368 1.00 89.94 66 GLU A N 1
ATOM 529 C CA . GLU A 1 66 ? 11.958 -4.676 9.718 1.00 89.94 66 GLU A CA 1
ATOM 530 C C . GLU A 1 66 ? 11.969 -3.189 10.116 1.00 89.94 66 GLU A C 1
ATOM 532 O O . GLU A 1 66 ? 11.684 -2.836 11.264 1.00 89.94 66 GLU A O 1
ATOM 537 N N . VAL A 1 67 ? 12.276 -2.301 9.165 1.00 89.88 67 VAL A N 1
ATOM 538 C CA . VAL A 1 67 ? 12.312 -0.854 9.399 1.00 89.88 67 VAL A CA 1
ATOM 539 C C . VAL A 1 67 ? 10.909 -0.298 9.585 1.00 89.88 67 VAL A C 1
ATOM 541 O O . VAL A 1 67 ? 10.676 0.427 10.556 1.00 89.88 67 VAL A O 1
ATOM 544 N N . ALA A 1 68 ? 9.963 -0.683 8.725 1.00 92.81 68 ALA A N 1
ATOM 545 C CA . ALA A 1 68 ? 8.567 -0.286 8.885 1.00 92.81 68 ALA A CA 1
ATOM 546 C C . ALA A 1 68 ? 8.014 -0.760 10.233 1.00 92.81 68 ALA A C 1
ATOM 548 O O . ALA A 1 68 ? 7.414 0.021 10.969 1.00 92.81 68 ALA A O 1
ATOM 549 N N . ARG A 1 69 ? 8.322 -1.999 10.630 1.00 93.62 69 ARG A N 1
ATOM 550 C CA . ARG A 1 69 ? 7.943 -2.546 11.935 1.00 93.62 69 ARG A CA 1
ATOM 551 C C . ARG A 1 69 ? 8.553 -1.762 13.099 1.00 93.62 69 ARG A C 1
ATOM 553 O O . ARG A 1 69 ? 7.861 -1.499 14.078 1.00 93.62 69 ARG A O 1
ATOM 560 N N . LYS A 1 70 ? 9.823 -1.345 13.017 1.00 94.44 70 LYS A N 1
ATOM 561 C CA . LYS A 1 70 ? 10.445 -0.466 14.030 1.00 94.44 70 LYS A CA 1
ATOM 562 C C . LYS A 1 70 ? 9.725 0.880 14.124 1.00 94.44 70 LYS A C 1
ATOM 564 O O . LYS A 1 70 ? 9.506 1.374 15.2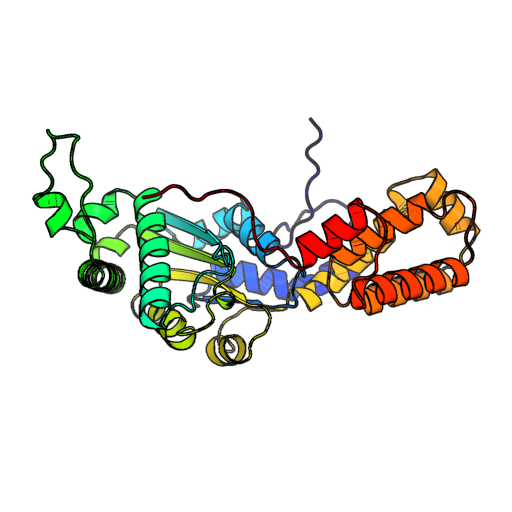24 1.00 94.44 70 LYS A O 1
ATOM 569 N N . HIS A 1 71 ? 9.348 1.455 12.985 1.00 95.50 71 HIS A N 1
ATOM 570 C CA . HIS A 1 71 ? 8.613 2.718 12.920 1.00 95.50 71 HIS A CA 1
ATOM 571 C C . HIS A 1 71 ? 7.216 2.600 13.538 1.00 95.50 71 HIS A C 1
ATOM 573 O O . HIS A 1 71 ? 6.848 3.417 14.379 1.00 95.50 71 HIS A O 1
ATOM 579 N N . LEU A 1 72 ? 6.491 1.532 13.206 1.00 95.88 72 LEU A N 1
ATOM 580 C CA . LEU A 1 72 ? 5.185 1.232 13.787 1.00 95.88 72 LEU A CA 1
ATOM 581 C C . LEU A 1 72 ? 5.268 0.972 15.289 1.00 95.88 72 LEU A C 1
ATOM 583 O O . LEU A 1 72 ? 4.414 1.447 16.025 1.00 95.88 72 LEU A O 1
ATOM 587 N N . LYS A 1 73 ? 6.321 0.310 15.782 1.00 95.06 73 LYS A N 1
ATOM 588 C CA . LYS A 1 73 ? 6.546 0.172 17.231 1.00 95.06 73 LYS A CA 1
ATOM 589 C C . LYS A 1 73 ? 6.669 1.526 17.930 1.00 95.06 73 LYS A C 1
ATOM 591 O O . LYS A 1 73 ? 6.140 1.688 19.025 1.00 95.06 73 LYS A O 1
ATOM 596 N N . THR A 1 74 ? 7.315 2.511 17.301 1.00 95.69 74 THR A N 1
ATOM 597 C CA . THR A 1 74 ? 7.346 3.886 17.827 1.00 95.69 74 THR A CA 1
ATOM 598 C C . THR A 1 74 ? 5.941 4.487 17.905 1.00 95.69 74 THR A C 1
ATOM 600 O O . THR A 1 74 ? 5.593 5.076 18.926 1.00 95.69 74 THR A O 1
ATOM 603 N N . TRP A 1 75 ? 5.112 4.292 16.876 1.00 96.38 75 TRP A N 1
ATOM 604 C CA . TRP A 1 75 ? 3.720 4.755 16.865 1.00 96.38 75 TRP A CA 1
ATOM 605 C C . TRP A 1 75 ? 2.820 4.025 17.884 1.00 96.38 75 TRP A C 1
ATOM 607 O O . TRP A 1 75 ? 1.947 4.641 18.507 1.00 96.38 75 TRP A O 1
ATOM 617 N N . CYS A 1 76 ? 3.037 2.724 18.094 1.00 94.62 76 CYS A N 1
ATOM 618 C CA . CYS A 1 76 ? 2.305 1.900 19.059 1.00 94.62 76 CYS A CA 1
ATOM 619 C C . CYS A 1 76 ? 2.631 2.241 20.517 1.00 94.62 76 CYS A C 1
ATOM 621 O O . CYS A 1 76 ? 1.783 2.040 21.387 1.00 94.62 76 CYS A O 1
ATOM 623 N N . LYS A 1 77 ? 3.812 2.813 20.787 1.00 92.62 77 LYS A N 1
ATOM 624 C CA . LYS A 1 77 ? 4.297 3.118 22.141 1.00 92.62 77 LYS A CA 1
ATOM 625 C C . LYS A 1 77 ? 4.306 1.850 23.006 1.00 92.62 77 LYS A C 1
ATOM 627 O O . LYS A 1 77 ? 5.148 0.984 22.801 1.00 92.62 77 LYS A O 1
ATOM 632 N N . THR A 1 78 ? 3.387 1.747 23.964 1.00 94.06 78 THR A N 1
ATOM 633 C CA . THR A 1 78 ? 3.245 0.609 24.883 1.00 94.06 78 THR A CA 1
ATOM 634 C C . THR A 1 78 ? 2.242 -0.439 24.399 1.00 94.06 78 THR A C 1
ATOM 636 O O . THR A 1 78 ? 2.231 -1.538 24.943 1.00 94.06 78 THR A O 1
ATOM 639 N N . LYS A 1 79 ? 1.409 -0.120 23.398 1.00 95.31 79 LYS A N 1
ATOM 640 C CA . LYS A 1 79 ? 0.401 -1.042 22.858 1.00 95.31 79 LYS A CA 1
ATOM 641 C C . LYS A 1 79 ? 1.043 -2.090 21.944 1.00 95.31 79 LYS A C 1
ATOM 643 O O . LYS A 1 79 ? 2.063 -1.836 21.298 1.00 95.31 79 LYS A O 1
ATOM 648 N N . ARG A 1 80 ? 0.421 -3.263 21.858 1.00 94.50 80 ARG A N 1
ATOM 649 C CA . ARG A 1 80 ? 0.749 -4.325 20.903 1.00 94.50 80 ARG A CA 1
ATOM 650 C C . ARG A 1 80 ? 0.376 -3.885 19.484 1.00 94.50 80 ARG A C 1
ATOM 652 O O . ARG A 1 80 ? -0.590 -3.155 19.270 1.00 94.50 80 ARG A O 1
ATOM 659 N N . LEU A 1 81 ? 1.177 -4.320 18.516 1.00 94.62 81 LEU A N 1
ATOM 660 C CA . LEU A 1 81 ? 0.928 -4.112 17.093 1.00 94.62 81 LEU A CA 1
ATOM 661 C C . LEU A 1 81 ? 0.264 -5.370 16.527 1.00 94.62 81 LEU A C 1
ATOM 663 O O . LEU A 1 81 ? 0.920 -6.406 16.455 1.00 94.62 81 LEU A O 1
ATOM 667 N N . THR A 1 82 ? -0.988 -5.251 16.095 1.00 93.69 82 THR A N 1
ATOM 668 C CA . THR A 1 82 ? -1.695 -6.252 15.287 1.00 93.69 82 THR A CA 1
ATOM 669 C C . THR A 1 82 ? -1.676 -5.779 13.842 1.00 93.69 82 THR A C 1
ATOM 671 O O . THR A 1 82 ? -2.048 -4.641 13.549 1.00 93.69 82 THR A O 1
ATOM 674 N N . GLN A 1 83 ? -1.213 -6.623 12.927 1.00 92.38 83 GLN A N 1
ATOM 675 C CA . GLN A 1 83 ? -1.074 -6.237 11.527 1.00 92.38 83 GLN A CA 1
ATOM 676 C C . GLN A 1 83 ? -1.597 -7.324 10.608 1.00 92.38 83 GLN A C 1
ATOM 678 O O . GLN A 1 83 ? -1.388 -8.508 10.845 1.00 92.38 83 GLN A O 1
ATOM 683 N N . THR A 1 84 ? -2.252 -6.921 9.528 1.00 92.62 84 THR A N 1
ATOM 684 C CA . THR A 1 84 ? -2.763 -7.872 8.546 1.00 92.62 84 THR A CA 1
ATOM 685 C C . THR A 1 84 ? -2.577 -7.362 7.129 1.00 92.62 84 THR A C 1
ATOM 687 O O . THR A 1 84 ? -2.644 -6.159 6.867 1.00 92.62 84 THR A O 1
ATOM 690 N N . ASN A 1 85 ? -2.305 -8.295 6.222 1.00 92.00 85 ASN A N 1
ATOM 691 C CA . ASN A 1 85 ? -2.028 -8.032 4.821 1.00 92.00 85 ASN A CA 1
ATOM 692 C C . ASN A 1 85 ? -3.005 -8.824 3.955 1.00 92.00 85 ASN A C 1
ATOM 694 O O . ASN A 1 85 ? -3.065 -10.050 4.044 1.00 92.00 85 ASN A O 1
ATOM 698 N N . ILE A 1 86 ? -3.795 -8.109 3.158 1.00 91.75 86 ILE A N 1
ATOM 699 C CA . ILE A 1 86 ? -4.948 -8.640 2.439 1.00 91.75 86 ILE A CA 1
ATOM 700 C C . ILE A 1 86 ? -4.848 -8.243 0.968 1.00 91.75 86 ILE A C 1
ATOM 702 O O . ILE A 1 86 ? -4.858 -7.063 0.610 1.00 91.75 86 ILE A O 1
ATOM 706 N N . PHE A 1 87 ? -4.817 -9.262 0.110 1.00 87.25 87 PHE A N 1
ATOM 707 C CA . PHE A 1 87 ? -4.795 -9.119 -1.342 1.00 87.25 87 PHE A CA 1
ATOM 708 C C . PHE A 1 87 ? -6.136 -9.542 -1.925 1.00 87.25 87 PHE A C 1
ATOM 710 O O . PHE A 1 87 ? -6.417 -10.734 -2.058 1.00 87.25 87 PHE A O 1
ATOM 717 N N . PHE A 1 88 ? -6.950 -8.568 -2.318 1.00 84.00 88 PHE A N 1
ATOM 718 C CA . PHE A 1 88 ? -8.176 -8.821 -3.059 1.00 84.00 88 PHE A CA 1
ATOM 719 C C . PHE A 1 88 ? -7.833 -9.098 -4.520 1.00 84.00 88 PHE A C 1
ATOM 721 O O . PHE A 1 88 ? -7.227 -8.277 -5.209 1.00 84.00 88 PHE A O 1
ATOM 728 N N . ARG A 1 89 ? -8.221 -10.277 -5.000 1.00 75.06 89 ARG A N 1
ATOM 729 C CA . ARG A 1 89 ? -8.020 -10.704 -6.387 1.00 75.06 89 ARG A CA 1
ATOM 730 C C . ARG A 1 89 ? -9.351 -11.150 -6.968 1.00 75.06 89 ARG A C 1
ATOM 732 O O . ARG A 1 89 ? -10.179 -11.728 -6.263 1.00 75.06 89 ARG A O 1
ATOM 739 N N . ARG A 1 90 ? -9.563 -10.878 -8.255 1.00 64.62 90 ARG A N 1
ATOM 740 C CA . ARG A 1 90 ? -10.742 -11.368 -8.974 1.00 64.62 90 ARG A CA 1
ATOM 741 C C . ARG A 1 90 ? -10.503 -12.822 -9.372 1.00 64.62 90 ARG A C 1
ATOM 743 O O . ARG A 1 90 ? -9.618 -13.069 -10.174 1.00 64.62 90 ARG A O 1
ATOM 750 N N . MET A 1 91 ? -11.318 -13.742 -8.860 1.00 56.78 91 MET A N 1
ATOM 751 C CA . MET A 1 91 ? -11.270 -15.157 -9.250 1.00 56.78 91 MET A CA 1
ATOM 752 C C . MET A 1 91 ? -12.306 -15.442 -10.349 1.00 56.78 91 MET A C 1
ATOM 754 O O . MET A 1 91 ? -13.513 -15.414 -10.083 1.00 56.78 91 MET A O 1
ATOM 758 N N . GLY A 1 92 ? -11.845 -15.737 -11.568 1.00 56.84 92 GLY A N 1
ATOM 759 C CA . GLY A 1 92 ? -12.667 -16.140 -12.718 1.00 56.84 92 GLY A CA 1
ATOM 760 C C . GLY A 1 92 ? -13.768 -15.168 -13.196 1.00 56.84 92 GLY A C 1
ATOM 761 O O . GLY A 1 92 ? -13.906 -14.031 -12.741 1.00 56.84 92 GLY A O 1
ATOM 762 N N . ASP A 1 93 ? -14.595 -15.651 -14.133 1.00 53.66 93 ASP A N 1
ATOM 763 C CA . ASP A 1 93 ? -15.793 -14.972 -14.669 1.00 53.66 93 ASP A CA 1
ATOM 764 C C . ASP A 1 93 ? -17.071 -15.373 -13.913 1.00 53.66 93 ASP A C 1
ATOM 766 O O . ASP A 1 93 ? -18.122 -15.661 -14.494 1.00 53.66 93 ASP A O 1
ATOM 770 N N . ARG A 1 94 ? -17.004 -15.428 -12.578 1.00 52.00 94 ARG A N 1
ATOM 771 C CA . ARG A 1 94 ? -18.229 -15.608 -11.789 1.00 52.00 94 ARG A CA 1
ATOM 772 C C . ARG A 1 94 ? -19.149 -14.396 -11.974 1.00 52.00 94 ARG A C 1
ATOM 774 O O . ARG A 1 94 ? -18.682 -13.274 -12.170 1.00 52.00 94 ARG A O 1
ATOM 781 N N . ARG A 1 95 ? -20.462 -14.676 -11.950 1.00 54.19 95 ARG A N 1
ATOM 782 C CA . ARG A 1 95 ? -21.568 -13.717 -12.128 1.00 54.19 95 ARG A CA 1
ATOM 783 C C . ARG A 1 95 ? -21.304 -12.421 -11.363 1.00 54.19 95 ARG A C 1
ATOM 785 O O . ARG A 1 95 ? -20.748 -12.462 -10.270 1.00 54.19 95 ARG A O 1
ATOM 792 N N . GLU A 1 96 ? -21.735 -11.300 -11.936 1.00 56.03 96 GLU A N 1
ATOM 793 C CA . GLU A 1 96 ? -21.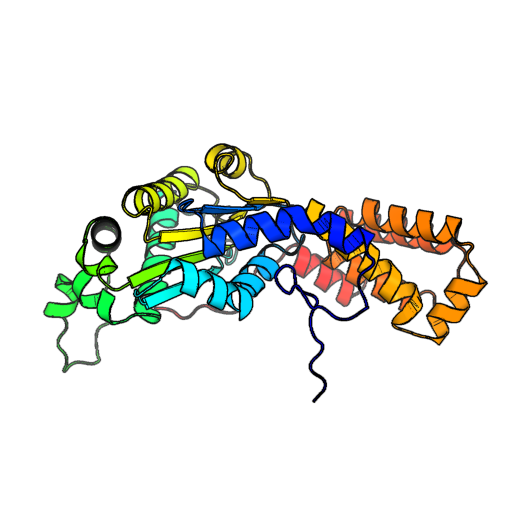649 -9.993 -11.286 1.00 56.03 96 GLU A CA 1
ATOM 794 C C . GLU A 1 96 ? -22.202 -10.061 -9.857 1.00 56.03 96 GLU A C 1
ATOM 796 O O . GLU A 1 96 ? -23.356 -10.430 -9.636 1.00 56.03 96 GLU A O 1
ATOM 801 N N . THR A 1 97 ? -21.345 -9.754 -8.885 1.00 67.75 97 THR A N 1
ATOM 802 C CA . THR A 1 97 ? -21.689 -9.693 -7.467 1.00 67.75 97 THR A CA 1
ATOM 803 C C . THR A 1 97 ? -22.279 -8.326 -7.137 1.00 67.75 97 THR A C 1
ATOM 805 O O . THR A 1 97 ? -21.786 -7.292 -7.600 1.00 67.75 97 THR A O 1
ATOM 808 N N . SER A 1 98 ? -23.345 -8.315 -6.332 1.00 79.31 98 SER A N 1
ATOM 809 C CA . SER A 1 98 ? -23.988 -7.078 -5.886 1.00 79.31 98 SER A CA 1
ATOM 810 C C . SER A 1 98 ? -23.046 -6.242 -5.010 1.00 79.31 98 SER A C 1
ATOM 812 O O . SER A 1 98 ? -22.091 -6.749 -4.415 1.00 79.31 98 SER A O 1
ATOM 814 N N . CYS A 1 99 ? -23.347 -4.946 -4.887 1.00 78.00 99 CYS A N 1
ATOM 815 C CA . CYS A 1 99 ? -22.683 -4.047 -3.939 1.00 78.00 99 CYS A CA 1
ATOM 816 C C . CYS A 1 99 ? -22.623 -4.628 -2.513 1.00 78.00 99 CYS A C 1
ATOM 818 O O . CYS A 1 99 ? -21.598 -4.509 -1.845 1.00 78.00 99 CYS A O 1
ATOM 820 N N . GLU A 1 100 ? -23.715 -5.233 -2.044 1.00 81.50 100 GLU A N 1
ATOM 821 C CA . GLU A 1 100 ? -23.827 -5.795 -0.692 1.00 81.50 100 GLU A CA 1
ATOM 822 C C . GLU A 1 100 ? -22.922 -7.014 -0.520 1.00 81.50 100 GLU A C 1
ATOM 824 O O . GLU A 1 100 ? -22.143 -7.063 0.428 1.00 81.50 100 GLU A O 1
ATOM 829 N N . SER A 1 101 ? -22.928 -7.923 -1.499 1.00 82.38 101 SER A N 1
ATOM 830 C CA . SER A 1 101 ? -22.082 -9.118 -1.483 1.00 82.38 101 SER A CA 1
ATOM 831 C C . SER A 1 101 ? -20.588 -8.770 -1.485 1.00 82.38 101 SER A C 1
ATOM 833 O O . SER A 1 101 ? -19.811 -9.373 -0.744 1.00 82.38 101 SER A O 1
ATOM 835 N N . ASN A 1 102 ? -20.177 -7.756 -2.256 1.00 85.88 102 ASN A N 1
ATOM 836 C CA . ASN A 1 102 ? -18.786 -7.289 -2.267 1.00 85.88 102 ASN A CA 1
ATOM 837 C C . ASN A 1 102 ? -18.375 -6.675 -0.927 1.00 85.88 102 ASN A C 1
ATOM 839 O O . ASN A 1 102 ? -17.301 -6.990 -0.415 1.00 85.88 102 ASN A O 1
ATOM 843 N N . LEU A 1 103 ? -19.239 -5.835 -0.344 1.00 88.75 103 LEU A N 1
ATOM 844 C CA . LEU A 1 103 ? -19.000 -5.247 0.970 1.00 88.75 103 LEU A CA 1
ATOM 845 C C . LEU A 1 103 ? -18.844 -6.342 2.025 1.00 88.75 103 LEU A C 1
ATOM 847 O O . LEU A 1 103 ? -17.811 -6.406 2.682 1.00 88.75 103 LEU A O 1
ATOM 851 N N . GLN A 1 104 ? -19.820 -7.239 2.147 1.00 88.75 104 GLN A N 1
ATOM 852 C CA . GLN A 1 104 ? -19.778 -8.330 3.120 1.00 88.75 104 GLN A CA 1
ATOM 853 C C . GLN A 1 104 ? -18.559 -9.235 2.906 1.00 88.75 104 GLN A C 1
ATOM 855 O O . GLN A 1 104 ? -17.923 -9.642 3.874 1.00 88.75 104 GLN A O 1
ATOM 860 N N . GLY A 1 105 ? -18.191 -9.514 1.651 1.00 89.06 105 GLY A N 1
ATOM 861 C CA . GLY A 1 105 ? -16.970 -10.244 1.314 1.00 89.06 105 GLY A CA 1
ATOM 862 C C . GLY A 1 105 ? -15.709 -9.551 1.837 1.00 89.06 105 GLY A C 1
ATOM 863 O O . GLY A 1 105 ? -14.885 -10.193 2.486 1.00 89.06 105 GLY A O 1
ATOM 864 N N . MET A 1 106 ? -15.579 -8.236 1.629 1.00 91.50 106 MET A N 1
ATOM 865 C CA . MET A 1 106 ? -14.470 -7.449 2.178 1.00 91.50 106 MET A CA 1
ATOM 866 C C . MET A 1 106 ? -14.444 -7.508 3.710 1.00 91.50 106 MET A C 1
ATOM 868 O O . MET A 1 106 ? -13.394 -7.790 4.290 1.00 91.50 106 MET A O 1
ATOM 872 N N . LEU A 1 107 ? -15.587 -7.272 4.364 1.00 93.56 107 LEU A N 1
ATOM 873 C CA . LEU A 1 107 ? -15.687 -7.278 5.826 1.00 93.56 107 LEU A CA 1
ATOM 874 C C . LEU A 1 107 ? -15.308 -8.646 6.406 1.00 93.56 107 LEU A C 1
ATOM 876 O O . LEU A 1 107 ? -14.511 -8.705 7.339 1.00 93.56 107 LEU A O 1
ATOM 880 N N . ARG A 1 108 ? -15.802 -9.743 5.816 1.00 92.75 108 ARG A N 1
ATOM 881 C CA . ARG A 1 108 ? -15.451 -11.117 6.209 1.00 92.75 108 ARG A CA 1
ATOM 882 C C . ARG A 1 108 ? -13.955 -11.366 6.136 1.00 92.75 108 ARG A C 1
ATOM 884 O O . ARG A 1 108 ? -13.378 -11.845 7.105 1.00 92.75 108 ARG A O 1
ATOM 891 N N . VAL A 1 109 ? -13.327 -11.029 5.008 1.00 92.19 109 VAL A N 1
ATOM 892 C CA . VAL A 1 109 ? -11.888 -11.252 4.821 1.00 92.19 109 VAL A CA 1
ATOM 893 C C . VAL A 1 109 ? -11.084 -10.450 5.842 1.00 92.19 109 VAL A C 1
ATOM 895 O O . VAL A 1 109 ? -10.149 -10.992 6.429 1.00 92.19 109 VAL A O 1
ATOM 898 N N . ILE A 1 110 ? -11.457 -9.195 6.107 1.00 94.75 110 ILE A N 1
ATOM 899 C CA . ILE A 1 110 ? -10.779 -8.374 7.117 1.00 94.75 110 ILE A CA 1
ATOM 900 C C . ILE A 1 110 ? -10.956 -8.968 8.519 1.00 94.75 110 ILE A C 1
ATOM 902 O O . ILE A 1 110 ? -9.960 -9.193 9.203 1.00 94.75 110 ILE A O 1
ATOM 906 N N . LEU A 1 111 ? -12.192 -9.256 8.938 1.00 95.38 111 LEU A N 1
ATOM 907 C CA . LEU A 1 111 ? -12.485 -9.818 10.261 1.00 95.38 111 LEU A CA 1
ATOM 908 C C . LEU A 1 111 ? -11.760 -11.149 10.475 1.00 95.38 111 LEU A C 1
ATOM 910 O O . LEU A 1 111 ? -11.102 -11.329 11.498 1.00 95.38 111 LEU A O 1
ATOM 914 N N . TRP A 1 112 ? -11.817 -12.048 9.491 1.00 93.38 112 TRP A N 1
ATOM 915 C CA . TRP A 1 112 ? -11.111 -13.325 9.538 1.00 93.38 112 TRP A CA 1
ATOM 916 C C . TRP A 1 112 ? -9.599 -13.128 9.654 1.00 93.38 112 TRP A C 1
ATOM 918 O O . TRP A 1 112 ? -8.963 -13.753 10.497 1.00 93.38 112 TRP A O 1
ATOM 928 N N . SER A 1 113 ? -9.021 -12.214 8.870 1.00 92.75 113 SER A N 1
ATOM 929 C CA . SER A 1 113 ? -7.572 -11.987 8.890 1.00 92.75 113 SER A CA 1
ATOM 930 C C . SER A 1 113 ? -7.094 -11.396 10.221 1.00 92.75 113 SER A C 1
ATOM 932 O O . SER A 1 113 ? -6.007 -11.734 10.685 1.00 92.75 113 SER A O 1
ATOM 934 N N . LEU A 1 114 ? -7.910 -10.548 10.856 1.00 93.56 114 LEU A N 1
ATOM 935 C CA . LEU A 1 114 ? -7.645 -10.015 12.195 1.00 93.56 114 LEU A CA 1
ATOM 936 C C . LEU A 1 114 ? -7.759 -11.097 13.273 1.00 93.56 114 LEU A C 1
ATOM 938 O O . LEU A 1 114 ? -6.904 -11.170 14.149 1.00 93.56 114 LEU A O 1
ATOM 942 N N . ILE A 1 115 ? -8.787 -11.947 13.206 1.00 92.56 115 ILE A N 1
ATOM 943 C CA . ILE A 1 115 ? -8.981 -13.061 14.147 1.00 92.56 115 ILE A CA 1
ATOM 944 C C . ILE A 1 115 ? -7.859 -14.092 14.022 1.00 92.56 115 ILE A C 1
ATOM 946 O O . ILE A 1 115 ? -7.381 -14.606 15.032 1.00 92.56 115 ILE A O 1
ATOM 950 N N . ASN A 1 116 ? -7.412 -14.375 12.798 1.00 90.31 116 ASN A N 1
ATOM 951 C CA . ASN A 1 116 ? -6.330 -15.318 12.552 1.00 90.31 116 ASN A CA 1
ATOM 952 C C . ASN A 1 116 ? -4.996 -14.836 13.151 1.00 90.31 116 ASN A C 1
ATOM 954 O O . ASN A 1 116 ? -4.239 -15.650 13.671 1.00 90.31 116 ASN A O 1
ATOM 958 N N . ASP A 1 117 ? -4.725 -13.526 13.124 1.00 87.62 117 ASP A N 1
ATOM 959 C CA . ASP A 1 117 ? -3.565 -12.934 13.812 1.00 87.62 117 ASP A CA 1
ATOM 960 C C . ASP A 1 117 ? -3.788 -12.844 15.334 1.00 87.62 117 ASP A C 1
ATOM 962 O O . ASP A 1 117 ? -2.868 -13.044 16.127 1.00 87.62 117 ASP A O 1
ATOM 966 N N . LYS A 1 118 ? -5.031 -12.583 15.762 1.00 90.56 118 LYS A N 1
ATOM 967 C CA . LYS A 1 118 ? -5.393 -12.380 17.165 1.00 90.56 118 LYS A CA 1
ATOM 968 C C . LYS A 1 118 ? -6.710 -13.063 17.538 1.00 90.56 118 LYS A C 1
ATOM 970 O O . LYS A 1 118 ? -7.783 -12.455 17.550 1.00 90.56 118 LYS A O 1
ATOM 975 N N . GLN A 1 119 ? -6.598 -14.314 17.981 1.00 90.88 119 GLN A N 1
ATOM 976 C CA . GLN A 1 119 ? -7.748 -15.138 18.377 1.00 90.88 119 GLN A CA 1
ATOM 977 C C . GLN A 1 119 ? -8.558 -14.542 19.544 1.00 90.88 119 GLN A C 1
ATOM 979 O O . GLN A 1 119 ? -9.765 -14.773 19.623 1.00 90.88 119 GLN A O 1
ATOM 984 N N . GLU A 1 120 ? -7.935 -13.711 20.396 1.00 92.19 120 GLU A N 1
ATOM 98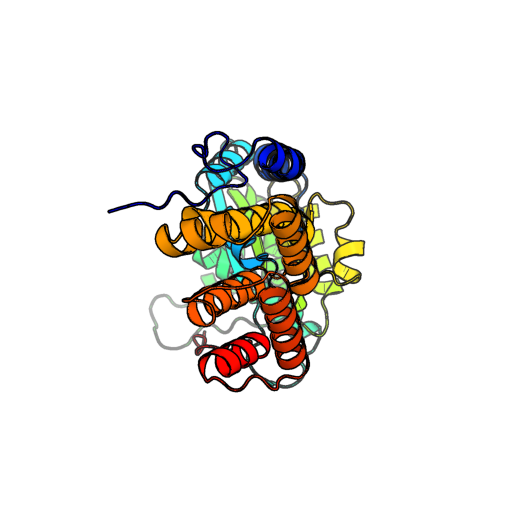5 C CA . GLU A 1 120 ? -8.583 -12.964 21.495 1.00 92.19 120 GLU A CA 1
ATOM 986 C C . GLU A 1 120 ? -9.725 -12.037 21.020 1.00 92.19 120 GLU A C 1
ATOM 988 O O . GLU A 1 120 ? -10.531 -11.576 21.835 1.00 92.19 120 GLU A O 1
ATOM 993 N N . LEU A 1 121 ? -9.795 -11.723 19.720 1.00 93.75 121 LEU A N 1
ATOM 994 C CA . LEU A 1 121 ? -10.874 -10.923 19.136 1.00 93.75 121 LEU A CA 1
ATOM 995 C C . LEU A 1 121 ? -12.167 -11.722 18.955 1.00 93.75 121 LEU A C 1
ATOM 997 O O . LEU A 1 121 ? -13.245 -11.140 19.034 1.00 93.75 121 LEU A O 1
ATOM 1001 N N . THR A 1 122 ? -12.084 -13.039 18.757 1.00 92.81 122 THR A N 1
ATOM 1002 C CA . THR A 1 122 ? -13.240 -13.910 18.476 1.00 92.81 122 THR A CA 1
ATOM 1003 C C . THR A 1 122 ? -14.398 -13.725 19.463 1.00 92.81 122 THR A C 1
ATOM 1005 O O . THR A 1 122 ? -15.487 -13.389 19.001 1.00 92.81 122 THR A O 1
ATOM 1008 N N . PRO A 1 123 ? -14.208 -13.838 20.796 1.00 92.88 123 PRO A N 1
ATOM 1009 C CA . PRO A 1 123 ? -15.315 -13.681 21.746 1.00 92.88 123 PRO A CA 1
ATOM 1010 C C . PRO A 1 123 ? -15.904 -12.263 21.771 1.00 92.88 123 PRO A C 1
ATOM 1012 O O . PRO A 1 123 ? -17.058 -12.082 22.143 1.00 92.88 123 PRO A O 1
ATOM 1015 N N . ARG A 1 124 ? -15.139 -11.243 21.362 1.00 93.94 124 ARG A N 1
ATOM 1016 C CA . ARG A 1 124 ? -15.609 -9.849 21.305 1.00 93.94 124 ARG A CA 1
ATOM 1017 C C . ARG A 1 124 ? -16.402 -9.570 20.036 1.00 93.94 124 ARG A C 1
ATOM 1019 O O . ARG A 1 124 ? -17.394 -8.848 20.069 1.00 93.94 124 ARG A O 1
ATOM 1026 N N . LEU A 1 125 ? -15.959 -10.129 18.913 1.00 94.75 125 LEU A N 1
ATOM 1027 C CA . LEU A 1 125 ? -16.567 -9.913 17.603 1.00 94.75 125 LEU A CA 1
ATOM 1028 C C . LEU A 1 125 ? -17.786 -10.819 17.389 1.00 94.75 125 LEU A C 1
ATOM 1030 O O . LEU A 1 125 ? -18.802 -10.351 16.877 1.00 94.75 125 LEU A O 1
ATOM 1034 N N . PHE A 1 126 ? -17.716 -12.066 17.860 1.00 93.19 126 PHE A N 1
ATOM 1035 C CA . PHE A 1 126 ? -18.713 -13.123 17.673 1.00 93.19 126 PHE A CA 1
ATOM 1036 C C . PHE A 1 126 ? -19.127 -13.784 19.008 1.00 93.19 126 PHE A C 1
ATOM 1038 O O . PHE A 1 126 ? -18.990 -14.998 19.166 1.00 93.19 126 PHE A O 1
ATOM 1045 N N . PRO A 1 127 ? -19.633 -13.020 20.000 1.00 90.94 127 PRO A N 1
ATOM 1046 C CA . PRO A 1 127 ? -19.946 -13.549 21.332 1.00 90.94 127 PRO A CA 1
ATOM 1047 C C . PRO A 1 127 ? -21.002 -14.660 21.297 1.00 90.94 127 PRO A C 1
ATOM 1049 O O . PRO A 1 127 ? -20.848 -15.683 21.951 1.00 90.94 127 PRO A O 1
ATOM 1052 N N . ARG A 1 128 ? -22.052 -14.501 20.475 1.00 86.94 128 ARG A N 1
ATOM 1053 C CA . ARG A 1 128 ? -23.142 -15.486 20.370 1.00 86.94 128 ARG A CA 1
ATOM 1054 C C . ARG A 1 128 ? -22.623 -16.840 19.899 1.00 86.94 128 ARG A C 1
ATOM 1056 O O . ARG A 1 128 ? -22.993 -17.862 20.464 1.00 86.94 128 ARG A O 1
ATOM 1063 N N . GLN A 1 129 ? -21.774 -16.830 18.878 1.00 84.31 129 GLN A N 1
ATOM 1064 C CA . GLN A 1 129 ? -21.193 -18.026 18.278 1.00 84.31 129 GLN A CA 1
ATOM 1065 C C . GLN A 1 129 ? -20.193 -18.653 19.244 1.00 84.31 129 GLN A C 1
ATOM 1067 O O . GLN A 1 129 ? -20.228 -19.857 19.455 1.00 84.31 129 GLN A O 1
ATOM 1072 N N . TYR A 1 130 ? -19.356 -17.832 19.881 1.00 83.31 130 TYR A N 1
ATOM 1073 C CA . TYR A 1 130 ? -18.355 -18.294 20.836 1.00 83.31 130 TYR A CA 1
ATOM 1074 C C . TYR A 1 130 ? -18.976 -18.988 22.059 1.00 83.31 130 TYR A C 1
ATOM 1076 O O . TYR A 1 130 ? -18.488 -20.036 22.473 1.00 83.31 130 TYR A O 1
ATOM 1084 N N . ASP A 1 131 ? -20.069 -18.444 22.600 1.00 82.12 131 ASP A N 1
ATOM 1085 C CA . ASP A 1 131 ? -20.766 -19.018 23.759 1.00 82.12 131 ASP A CA 1
ATOM 1086 C C . ASP A 1 131 ? -21.607 -20.253 23.398 1.00 82.12 131 ASP A C 1
ATOM 1088 O O . ASP A 1 131 ? -21.803 -21.138 24.232 1.00 82.12 131 ASP A O 1
ATOM 1092 N N . SER A 1 132 ? -22.119 -20.314 22.164 1.00 74.25 132 SER A N 1
ATOM 1093 C CA . SER A 1 132 ? -23.027 -21.380 21.716 1.00 74.25 132 SER A CA 1
ATOM 1094 C C . SER A 1 132 ? -22.310 -22.572 21.081 1.00 74.25 132 SER A C 1
ATOM 1096 O O . SER A 1 132 ? -22.949 -23.601 20.876 1.00 74.25 132 SER A O 1
ATOM 1098 N N . TYR A 1 133 ? -21.020 -22.453 20.745 1.00 67.12 133 TYR A N 1
ATOM 1099 C CA . TYR A 1 133 ? -20.276 -23.522 20.081 1.00 67.12 133 TYR A CA 1
ATOM 1100 C C . TYR A 1 133 ? -19.904 -24.626 21.087 1.00 67.12 133 TYR A C 1
ATOM 1102 O O . TYR A 1 133 ? -19.107 -24.383 22.002 1.00 67.12 133 TYR A O 1
ATOM 1110 N N . PRO A 1 134 ? -20.464 -25.845 20.965 1.00 63.16 134 PRO A N 1
ATOM 1111 C CA . PRO A 1 134 ? -20.116 -26.939 21.858 1.00 63.16 134 PRO A CA 1
ATOM 1112 C C . PRO A 1 134 ? -18.651 -27.324 21.632 1.00 63.16 134 PRO A C 1
ATOM 1114 O O . PRO A 1 134 ? -18.259 -27.711 20.536 1.00 63.16 134 PRO A O 1
ATOM 1117 N N . ARG A 1 135 ? -17.826 -27.236 22.682 1.00 64.19 135 ARG A N 1
ATOM 1118 C CA . ARG A 1 135 ? -16.383 -27.541 22.611 1.00 64.19 135 ARG A CA 1
ATOM 1119 C C . ARG A 1 135 ? -16.057 -29.020 22.360 1.00 64.19 135 ARG A C 1
ATOM 1121 O O . ARG A 1 135 ? -14.891 -29.340 22.159 1.00 64.19 135 ARG A O 1
ATOM 1128 N N . ASP A 1 136 ? -17.077 -29.876 22.355 1.00 62.34 136 ASP A N 1
ATOM 1129 C CA . ASP A 1 136 ? -16.948 -31.334 22.371 1.00 62.34 136 ASP A CA 1
ATOM 1130 C C . ASP A 1 136 ? -17.458 -32.031 21.090 1.00 62.34 136 ASP A C 1
ATOM 1132 O O . ASP A 1 136 ? -17.440 -33.258 21.039 1.00 62.34 136 ASP A O 1
ATOM 1136 N N . PHE A 1 137 ? -17.908 -31.301 20.056 1.00 55.06 137 PHE A N 1
ATOM 1137 C CA . PHE A 1 137 ? -18.404 -31.907 18.808 1.00 55.06 137 PHE A CA 1
ATOM 1138 C C . PHE A 1 137 ? -17.751 -31.312 17.555 1.00 55.06 137 PHE A C 1
ATOM 1140 O O . PHE A 1 137 ? -17.748 -30.103 17.346 1.00 55.06 137 PHE A O 1
ATOM 1147 N N . ASP A 1 138 ? -17.224 -32.208 16.720 1.00 56.84 138 ASP A N 1
ATOM 1148 C CA . ASP A 1 138 ? -16.361 -31.933 15.563 1.00 56.84 138 ASP A CA 1
ATOM 1149 C C . ASP A 1 138 ? -17.137 -31.868 14.228 1.00 56.84 138 ASP A C 1
ATOM 1151 O O . ASP A 1 138 ? -16.540 -31.950 13.159 1.00 56.84 138 ASP A O 1
ATOM 1155 N N . GLU A 1 139 ? -18.475 -31.793 14.255 1.00 55.97 139 GLU A N 1
ATOM 1156 C CA . GLU A 1 139 ? -19.267 -32.248 13.097 1.00 55.97 139 GLU A CA 1
ATOM 1157 C C . GLU A 1 139 ? -20.120 -31.198 12.369 1.00 55.97 139 GLU A C 1
ATOM 1159 O O . GLU A 1 139 ? -20.557 -31.504 11.264 1.00 55.97 139 GLU A O 1
ATOM 1164 N N . ASP A 1 140 ? -20.285 -29.960 12.860 1.00 57.44 140 ASP A N 1
ATOM 1165 C CA . ASP A 1 140 ? -20.944 -28.907 12.063 1.00 57.44 140 ASP A CA 1
ATOM 1166 C C . ASP A 1 140 ? -20.211 -27.552 12.123 1.00 57.44 140 ASP A C 1
ATOM 1168 O O . ASP A 1 140 ? -20.073 -26.966 13.204 1.00 57.44 140 ASP A O 1
ATOM 1172 N N . PRO A 1 141 ? -19.751 -27.006 10.978 1.00 62.94 141 PRO A N 1
ATOM 1173 C CA . PRO A 1 141 ? -19.126 -25.693 10.945 1.00 62.94 141 PRO A CA 1
ATOM 1174 C C . PRO A 1 141 ? -20.141 -24.608 11.327 1.00 62.94 141 PRO A C 1
ATOM 1176 O O . PRO A 1 141 ? -21.242 -24.529 10.779 1.00 62.94 141 PRO A O 1
ATOM 1179 N N . CYS A 1 142 ? -19.757 -23.730 12.257 1.00 70.25 142 CYS A N 1
ATOM 1180 C CA . CYS A 1 142 ? -20.555 -22.560 12.617 1.00 70.25 142 CYS A CA 1
ATOM 1181 C C . CYS A 1 142 ? -20.730 -21.649 11.391 1.00 70.25 142 CYS A C 1
ATOM 1183 O O . CYS A 1 142 ? -19.760 -21.088 10.878 1.00 70.25 142 CYS A O 1
ATOM 1185 N N . VAL A 1 143 ? -21.969 -21.497 10.919 1.00 78.06 143 VAL A N 1
ATOM 1186 C CA . VAL A 1 143 ? -22.289 -20.618 9.789 1.00 78.06 143 VAL A CA 1
ATOM 1187 C C . VAL A 1 143 ? -22.459 -19.189 10.298 1.00 78.06 143 VAL A C 1
ATOM 1189 O O . VAL A 1 143 ? -23.398 -18.912 11.036 1.00 78.06 143 VAL A O 1
ATOM 1192 N N . ILE A 1 144 ? -21.565 -18.290 9.875 1.00 84.56 144 ILE A N 1
ATOM 1193 C CA . ILE A 1 144 ? -21.656 -16.850 10.160 1.00 84.56 144 ILE A CA 1
ATOM 1194 C C . ILE A 1 144 ? -22.425 -16.160 9.030 1.00 84.56 144 ILE A C 1
ATOM 1196 O O . ILE A 1 144 ? -21.932 -16.046 7.896 1.00 84.56 144 ILE A O 1
ATOM 1200 N N . ASP A 1 145 ? -23.625 -15.677 9.339 1.00 89.06 145 ASP A N 1
ATOM 1201 C CA . ASP A 1 145 ? -24.470 -14.989 8.364 1.00 89.06 145 ASP A CA 1
ATOM 1202 C C . ASP A 1 145 ? -24.019 -13.537 8.086 1.00 89.06 145 ASP A C 1
ATOM 1204 O O . ASP A 1 145 ? -23.047 -13.019 8.642 1.00 89.06 145 ASP A O 1
ATOM 1208 N N . ASP A 1 146 ? -24.683 -12.884 7.133 1.00 89.56 146 ASP A N 1
ATOM 1209 C CA . ASP A 1 146 ? -24.365 -11.513 6.723 1.00 89.56 146 ASP A CA 1
ATOM 1210 C C . ASP A 1 146 ? -24.637 -10.462 7.813 1.00 89.56 146 ASP A C 1
ATOM 1212 O O . ASP A 1 146 ? -23.915 -9.463 7.899 1.00 89.56 146 ASP A O 1
ATOM 1216 N N . GLU A 1 147 ? -25.670 -10.662 8.633 1.00 91.38 147 GLU A N 1
ATOM 1217 C CA . GLU A 1 147 ? -26.040 -9.743 9.711 1.00 91.38 147 GLU A CA 1
ATOM 1218 C C . GLU A 1 147 ? -24.997 -9.808 10.831 1.00 91.38 147 GLU A C 1
ATOM 1220 O O . GLU A 1 147 ? -24.538 -8.780 11.335 1.00 91.38 147 GLU A O 1
ATOM 1225 N N . GLU A 1 148 ? -24.537 -11.012 11.159 1.00 92.06 148 GLU A N 1
ATOM 1226 C CA . GLU A 1 148 ? -23.490 -11.256 12.143 1.00 92.06 148 GLU A CA 1
ATOM 1227 C C . GLU A 1 148 ? -22.154 -10.626 11.745 1.00 92.06 148 GLU A C 1
ATOM 1229 O O . GLU A 1 148 ? -21.473 -10.058 12.600 1.00 92.06 148 GLU A O 1
ATOM 1234 N N . VAL A 1 149 ? -21.799 -10.647 10.456 1.00 94.06 149 VAL A N 1
ATOM 1235 C CA . VAL A 1 149 ? -20.608 -9.953 9.932 1.00 94.06 149 VAL A CA 1
ATOM 1236 C C . VAL A 1 149 ? -20.705 -8.444 10.144 1.00 94.06 149 VAL A C 1
ATOM 1238 O O . VAL A 1 149 ? -19.734 -7.819 10.578 1.00 94.06 149 VAL A O 1
ATOM 1241 N N . LEU A 1 150 ? -21.862 -7.843 9.856 1.00 94.50 150 LEU A N 1
ATOM 1242 C CA . LEU A 1 150 ? -22.074 -6.407 10.049 1.00 94.50 150 LEU A CA 1
ATOM 1243 C C . LEU A 1 150 ? -22.040 -6.031 11.535 1.00 94.50 150 LEU A C 1
ATOM 1245 O O . LEU A 1 150 ? -21.405 -5.042 11.900 1.00 94.50 150 LEU A O 1
ATOM 1249 N N . LEU A 1 151 ? -22.651 -6.843 12.401 1.00 95.75 151 LEU A N 1
ATOM 1250 C CA . LEU A 1 151 ? -22.588 -6.660 13.852 1.00 95.75 151 LEU A CA 1
ATOM 1251 C C . LEU A 1 151 ? -21.155 -6.796 14.381 1.00 95.75 151 LEU A C 1
ATOM 1253 O O . LEU A 1 151 ? -20.733 -6.000 15.217 1.00 95.75 151 LEU A O 1
ATOM 1257 N N . ALA A 1 152 ? -20.389 -7.773 13.895 1.00 96.75 152 ALA A N 1
ATOM 1258 C CA . ALA A 1 152 ? -18.985 -7.943 14.254 1.00 96.75 152 ALA A CA 1
ATOM 1259 C C . ALA A 1 152 ? -18.136 -6.746 13.803 1.00 96.75 152 ALA A C 1
ATOM 1261 O O . ALA A 1 152 ? -17.296 -6.270 14.565 1.00 96.75 152 ALA A O 1
ATOM 1262 N N . TRP A 1 153 ? -18.385 -6.211 12.606 1.00 97.38 153 TRP A N 1
ATOM 1263 C CA . TRP A 1 153 ? -17.731 -4.990 12.136 1.00 97.38 153 TRP A CA 1
ATOM 1264 C C . TRP A 1 153 ? -18.062 -3.777 13.014 1.00 97.38 153 TRP A C 1
ATOM 1266 O O . TRP A 1 153 ? -17.171 -3.014 13.387 1.00 97.38 153 TRP A O 1
ATOM 1276 N N . ASP A 1 154 ? -19.331 -3.618 13.396 1.00 96.62 154 ASP A N 1
ATOM 1277 C CA . ASP A 1 154 ? -19.764 -2.537 14.282 1.00 96.62 154 ASP A CA 1
ATOM 1278 C C . ASP A 1 154 ? -19.085 -2.628 15.657 1.00 96.62 154 ASP A C 1
ATOM 1280 O O . ASP A 1 154 ? -18.572 -1.632 16.174 1.00 96.62 154 ASP A O 1
ATOM 1284 N N . ARG A 1 155 ? -18.991 -3.844 16.215 1.00 97.12 155 ARG A N 1
ATOM 1285 C CA . ARG A 1 155 ? -18.246 -4.121 17.451 1.00 97.12 155 ARG A CA 1
ATOM 1286 C C . ARG A 1 155 ? -16.765 -3.790 17.302 1.00 97.12 155 ARG A C 1
ATOM 1288 O O . ARG A 1 155 ? -16.224 -3.104 18.165 1.00 97.12 155 ARG A O 1
ATOM 1295 N N . LEU A 1 156 ? -16.129 -4.213 16.205 1.00 97.00 156 LEU A N 1
ATOM 1296 C CA . LEU A 1 156 ? -14.733 -3.880 15.912 1.00 97.00 156 LEU A CA 1
ATOM 1297 C C . LEU A 1 156 ? -14.522 -2.364 15.937 1.00 97.00 156 LEU A C 1
ATOM 1299 O O . LEU A 1 156 ? -13.570 -1.896 16.551 1.00 97.00 156 LEU A O 1
ATOM 1303 N N . ALA A 1 157 ? -15.405 -1.586 15.313 1.00 95.94 157 ALA A N 1
ATOM 1304 C CA . ALA A 1 157 ? -15.272 -0.135 15.278 1.00 95.94 157 ALA A CA 1
ATOM 1305 C C . ALA A 1 157 ? -15.535 0.527 16.647 1.00 95.94 157 ALA A C 1
ATOM 1307 O O . ALA A 1 157 ? -14.821 1.460 17.024 1.00 95.94 157 ALA A O 1
ATOM 1308 N N . LYS A 1 158 ? -16.535 0.054 17.406 1.00 94.12 158 LYS A N 1
ATOM 1309 C CA . LYS A 1 158 ? -17.085 0.768 18.574 1.00 94.12 158 LYS A CA 1
ATOM 1310 C C . LYS A 1 158 ? -16.630 0.277 19.945 1.00 94.12 158 LYS A C 1
ATOM 1312 O O . LYS A 1 158 ? -16.695 1.064 20.881 1.00 94.12 158 LYS A O 1
ATOM 1317 N N . LEU A 1 159 ? -16.156 -0.956 20.096 1.00 96.25 159 LEU A N 1
ATOM 1318 C CA . LEU A 1 159 ? -15.742 -1.464 21.407 1.00 96.25 159 LEU A CA 1
ATOM 1319 C C . LEU A 1 159 ? -14.348 -0.951 21.791 1.00 96.25 159 LEU A C 1
ATOM 1321 O O . LEU A 1 159 ? -13.369 -1.210 21.095 1.00 96.25 159 LEU A O 1
ATOM 1325 N N . ASP A 1 160 ? -14.263 -0.208 22.896 1.00 95.12 160 ASP A N 1
ATOM 1326 C CA . ASP A 1 160 ? -13.015 0.417 23.358 1.00 95.12 160 ASP A CA 1
ATOM 1327 C C . ASP A 1 160 ? -11.988 -0.599 23.870 1.00 95.12 160 ASP A C 1
ATOM 1329 O O . ASP A 1 160 ? -10.784 -0.403 23.699 1.00 95.12 160 ASP A O 1
ATOM 1333 N N . ASP A 1 161 ? -12.455 -1.700 24.460 1.00 94.31 161 ASP A N 1
ATOM 1334 C CA . ASP A 1 161 ? -11.611 -2.731 25.070 1.00 94.31 161 ASP A CA 1
ATOM 1335 C C . ASP A 1 161 ? -10.748 -3.486 24.044 1.00 94.31 161 ASP A C 1
ATOM 1337 O O . ASP A 1 161 ? -9.676 -3.985 24.383 1.00 94.31 161 ASP A O 1
ATOM 1341 N N . ILE A 1 162 ? -11.167 -3.516 22.773 1.00 96.00 162 ILE A N 1
ATOM 1342 C CA . ILE A 1 162 ? -10.367 -4.039 21.654 1.00 96.00 162 ILE A CA 1
ATOM 1343 C C . ILE A 1 162 ? -9.061 -3.246 21.483 1.00 96.00 162 ILE A C 1
ATOM 1345 O O . ILE A 1 162 ? -8.055 -3.816 21.058 1.00 96.00 162 ILE A O 1
ATOM 1349 N N . TYR A 1 163 ? -9.066 -1.953 21.822 1.00 95.88 163 TYR A N 1
ATOM 1350 C CA . TYR A 1 163 ? -7.963 -1.020 21.579 1.00 95.88 163 TYR A CA 1
ATOM 1351 C C . TYR A 1 163 ? -7.209 -0.630 22.848 1.00 95.88 163 TYR A C 1
ATOM 1353 O O . TYR A 1 163 ? -6.262 0.151 22.756 1.00 95.88 163 TYR A O 1
ATOM 1361 N N . THR A 1 164 ? -7.593 -1.132 24.027 1.00 94.06 164 THR A N 1
ATOM 1362 C CA . THR A 1 164 ? -6.917 -0.805 25.295 1.00 94.06 164 THR A CA 1
ATOM 1363 C C . THR A 1 164 ? -5.415 -1.063 25.198 1.00 94.06 164 THR A C 1
ATOM 1365 O O . THR A 1 164 ? -4.619 -0.154 25.443 1.00 94.06 164 THR A O 1
ATOM 1368 N N . ASP A 1 165 ? -5.044 -2.251 24.722 1.00 93.25 165 ASP A N 1
ATOM 1369 C CA . ASP A 1 165 ? -3.654 -2.705 24.656 1.00 93.25 165 ASP A CA 1
ATOM 1370 C C . ASP A 1 165 ? -3.150 -2.902 23.228 1.00 93.25 165 ASP A C 1
ATOM 1372 O O . ASP A 1 165 ? -2.046 -3.405 23.032 1.00 93.25 165 ASP A O 1
ATOM 1376 N N . ASP A 1 166 ? -3.923 -2.513 22.215 1.00 94.94 166 ASP A N 1
ATOM 1377 C CA . ASP A 1 166 ? -3.651 -2.895 20.834 1.00 94.94 166 ASP A CA 1
ATOM 1378 C C . ASP A 1 166 ? -3.899 -1.764 19.839 1.00 94.94 166 ASP A C 1
ATOM 1380 O O . ASP A 1 166 ? -4.798 -0.937 19.993 1.00 94.94 166 ASP A O 1
ATOM 1384 N N . LYS A 1 167 ? -3.070 -1.752 18.796 1.00 96.00 167 LYS A N 1
ATOM 1385 C CA . LYS A 1 167 ? -3.249 -0.939 17.596 1.00 96.00 167 LYS A CA 1
ATOM 1386 C C . LYS A 1 167 ? -3.212 -1.816 16.360 1.00 96.00 167 LYS A C 1
ATOM 1388 O O . LYS A 1 167 ? -2.477 -2.802 16.316 1.00 96.00 167 LYS A O 1
ATOM 1393 N N . PHE A 1 168 ? -3.944 -1.396 15.341 1.00 96.56 168 PHE A N 1
ATOM 1394 C CA . PHE A 1 168 ? -4.166 -2.163 14.128 1.00 96.56 168 PHE A CA 1
ATOM 1395 C C . PHE A 1 168 ? -3.559 -1.471 12.915 1.00 96.56 168 PHE A C 1
ATOM 1397 O O . PHE A 1 168 ? -3.741 -0.269 12.705 1.00 96.56 168 PHE A O 1
ATOM 1404 N N . VAL A 1 169 ? -2.860 -2.252 12.096 1.00 97.00 169 VAL A N 1
ATOM 1405 C CA . VAL A 1 169 ? -2.352 -1.818 10.795 1.00 97.00 169 VAL A CA 1
ATOM 1406 C C . VAL A 1 169 ? -2.845 -2.773 9.720 1.00 97.00 169 VAL A C 1
ATOM 1408 O O . VAL A 1 169 ? -2.585 -3.972 9.771 1.00 97.00 169 VAL A O 1
ATOM 1411 N N . LEU A 1 170 ? -3.556 -2.239 8.735 1.00 96.75 170 LEU A N 1
ATOM 1412 C CA . LEU A 1 170 ? -4.066 -3.003 7.609 1.00 96.75 170 LEU A CA 1
ATOM 1413 C C . LEU A 1 170 ? -3.326 -2.620 6.343 1.00 96.75 170 LEU A C 1
ATOM 1415 O O . LEU A 1 170 ? -3.133 -1.442 6.054 1.00 96.75 170 LEU A O 1
ATOM 1419 N N . TYR A 1 171 ? -2.972 -3.629 5.568 1.00 96.31 171 TYR A N 1
ATOM 1420 C CA . TYR A 1 171 ? -2.404 -3.501 4.242 1.00 96.31 171 TYR A CA 1
ATOM 1421 C C . TYR A 1 171 ? -3.404 -4.094 3.253 1.00 96.31 171 TYR A C 1
ATOM 1423 O O . TYR A 1 171 ? -3.665 -5.293 3.283 1.00 96.31 171 TYR A O 1
ATOM 1431 N N . LEU A 1 172 ? -4.020 -3.245 2.432 1.00 94.31 172 LEU A N 1
ATOM 1432 C CA . LEU A 1 172 ? -5.093 -3.614 1.514 1.00 94.31 172 LEU A CA 1
ATOM 1433 C C . LEU A 1 172 ? -4.646 -3.365 0.075 1.00 94.31 172 LEU A C 1
ATOM 1435 O O . LEU A 1 172 ? -4.429 -2.224 -0.334 1.00 94.31 172 LEU A O 1
ATOM 1439 N N . ASP A 1 173 ? -4.564 -4.424 -0.715 1.00 90.25 173 ASP A N 1
ATOM 1440 C CA . ASP A 1 173 ? -4.270 -4.341 -2.142 1.00 90.25 173 ASP A CA 1
ATOM 1441 C C . ASP A 1 173 ? -5.444 -4.895 -2.946 1.00 90.25 173 ASP A C 1
ATOM 1443 O O . ASP A 1 173 ? -6.044 -5.904 -2.578 1.00 90.25 173 ASP A O 1
ATOM 1447 N N . GLY A 1 174 ? -5.772 -4.245 -4.060 1.00 81.56 174 GLY A N 1
ATOM 1448 C CA . GLY A 1 174 ? -6.724 -4.804 -5.016 1.00 81.56 174 GLY A CA 1
ATOM 1449 C C . GLY A 1 174 ? -8.209 -4.560 -4.719 1.00 81.56 174 GLY A C 1
ATOM 1450 O O . GLY A 1 174 ? -9.063 -5.172 -5.357 1.00 81.56 174 GLY A O 1
ATOM 1451 N N . LEU A 1 175 ? -8.569 -3.637 -3.818 1.00 83.25 175 LEU A N 1
ATOM 1452 C CA . LEU A 1 175 ? -9.980 -3.245 -3.626 1.00 83.25 175 LEU A CA 1
ATOM 1453 C C . LEU A 1 175 ? -10.635 -2.704 -4.911 1.00 83.25 175 LEU A C 1
ATOM 1455 O O . LEU A 1 175 ? -11.852 -2.734 -5.066 1.00 83.25 175 LEU A O 1
ATOM 1459 N N . ASN A 1 176 ? -9.830 -2.258 -5.870 1.00 76.88 176 ASN A N 1
ATOM 1460 C CA . ASN A 1 176 ? -10.295 -1.839 -7.182 1.00 76.88 176 ASN A CA 1
ATOM 1461 C C . ASN A 1 176 ? -10.790 -3.000 -8.079 1.00 76.88 176 ASN A C 1
ATOM 1463 O O . ASN A 1 176 ? -11.318 -2.752 -9.159 1.00 76.88 176 ASN A O 1
ATOM 1467 N N . HIS A 1 177 ? -10.603 -4.265 -7.680 1.00 74.06 177 HIS A N 1
ATOM 1468 C CA . HIS A 1 177 ? -11.121 -5.425 -8.416 1.00 74.06 177 HIS A CA 1
ATOM 1469 C C . HIS A 1 177 ? -12.636 -5.626 -8.239 1.00 74.06 177 HIS A C 1
ATOM 1471 O O . HIS A 1 177 ? -13.255 -6.354 -9.020 1.00 74.06 177 HIS A O 1
ATOM 1477 N N . PHE A 1 178 ? -13.247 -4.987 -7.241 1.00 75.31 178 PHE A N 1
ATOM 1478 C CA . PHE A 1 178 ? -14.687 -5.040 -7.031 1.00 75.31 178 PHE A CA 1
ATOM 1479 C C . PHE A 1 178 ? -15.408 -4.117 -8.018 1.00 75.31 178 PHE A C 1
ATOM 1481 O O . PHE A 1 178 ? -15.233 -2.902 -7.996 1.00 75.31 178 PHE A O 1
ATOM 1488 N N . LYS A 1 179 ? -16.261 -4.695 -8.873 1.00 67.88 179 LYS A N 1
ATOM 1489 C CA . LYS A 1 179 ? -16.994 -3.951 -9.915 1.00 67.88 179 LYS A CA 1
ATOM 1490 C C . LYS A 1 179 ? -18.058 -2.994 -9.362 1.00 67.88 179 LYS A C 1
ATOM 1492 O O . LYS A 1 179 ? -18.449 -2.060 -10.051 1.00 67.88 179 LYS A O 1
ATOM 1497 N N . GLN A 1 180 ? -18.569 -3.254 -8.157 1.00 74.75 180 GLN A N 1
ATOM 1498 C CA . GLN A 1 180 ? -19.659 -2.497 -7.538 1.00 74.75 180 GLN A CA 1
ATOM 1499 C C . GLN A 1 180 ? -19.425 -2.323 -6.037 1.00 74.75 180 GLN A C 1
ATOM 1501 O O . GLN A 1 180 ? -18.829 -3.187 -5.393 1.00 74.75 180 GLN A O 1
ATOM 1506 N N . GLY A 1 181 ? -19.957 -1.238 -5.470 1.00 78.75 181 GLY A N 1
ATOM 1507 C CA . GLY A 1 181 ? -19.972 -1.003 -4.022 1.00 78.75 181 GLY A CA 1
ATOM 1508 C C . GLY A 1 181 ? -18.692 -0.425 -3.431 1.00 78.75 181 GLY A C 1
ATOM 1509 O O . GLY A 1 181 ? -18.609 -0.256 -2.216 1.00 78.75 181 GLY A O 1
ATOM 1510 N N . PHE A 1 182 ? -17.727 -0.068 -4.279 1.00 81.25 182 PHE A N 1
ATOM 1511 C CA . PHE A 1 182 ? -16.458 0.505 -3.848 1.00 81.25 182 PHE A CA 1
ATOM 1512 C C . PHE A 1 182 ? -16.595 1.724 -2.910 1.00 81.25 182 PHE A C 1
ATOM 1514 O O . PHE A 1 182 ? -15.976 1.695 -1.845 1.00 81.25 182 PHE A O 1
ATOM 1521 N N . PRO A 1 183 ? -17.447 2.733 -3.199 1.00 86.44 183 PRO A N 1
ATOM 1522 C CA . PRO A 1 183 ? -17.639 3.858 -2.283 1.00 86.44 183 PRO A CA 1
ATOM 1523 C C . PRO A 1 183 ? -18.086 3.415 -0.885 1.00 86.44 183 PRO A C 1
ATOM 1525 O O . PRO A 1 183 ? -17.470 3.799 0.102 1.00 86.44 183 PRO A O 1
ATOM 1528 N N . ARG A 1 184 ? -19.069 2.506 -0.798 1.00 88.56 184 ARG A N 1
ATOM 1529 C CA . ARG A 1 184 ? -19.563 1.991 0.490 1.00 88.56 184 ARG A CA 1
ATOM 1530 C C . ARG A 1 184 ? -18.496 1.217 1.258 1.00 88.56 184 ARG A C 1
ATOM 1532 O O . ARG A 1 184 ? -18.430 1.326 2.478 1.00 88.56 184 ARG A O 1
ATOM 1539 N N . MET A 1 185 ? -17.673 0.431 0.567 1.00 90.81 185 MET A N 1
ATOM 1540 C CA . MET A 1 185 ? -16.547 -0.270 1.188 1.00 90.81 185 MET A CA 1
ATOM 1541 C C . MET A 1 185 ? -15.542 0.714 1.782 1.00 90.81 185 MET A C 1
ATOM 1543 O O . MET A 1 185 ? -15.163 0.589 2.947 1.00 90.81 185 MET A O 1
ATOM 1547 N N . LEU A 1 186 ? -15.160 1.733 1.012 1.00 91.88 186 LEU A N 1
ATOM 1548 C CA . LEU A 1 186 ? -14.247 2.761 1.489 1.00 91.88 186 LEU A CA 1
ATOM 1549 C C . LEU A 1 186 ? -14.846 3.568 2.650 1.00 91.88 186 LEU A C 1
ATOM 1551 O O . LEU A 1 186 ? -14.122 3.901 3.585 1.00 91.88 186 LEU A O 1
ATOM 1555 N N . ASP A 1 187 ? -16.156 3.823 2.638 1.00 92.69 187 ASP A N 1
ATOM 1556 C CA . ASP A 1 187 ? -16.859 4.494 3.733 1.00 92.69 187 ASP A CA 1
ATOM 1557 C C . ASP A 1 187 ? -16.773 3.703 5.043 1.00 92.69 187 ASP A C 1
ATOM 1559 O O . ASP A 1 187 ? -16.505 4.300 6.082 1.00 92.69 187 ASP A O 1
ATOM 1563 N N . HIS A 1 188 ? -16.910 2.372 5.018 1.00 94.88 188 HIS A N 1
ATOM 1564 C CA . HIS A 1 188 ? -16.760 1.545 6.226 1.00 94.88 188 HIS A CA 1
ATOM 1565 C C . HIS A 1 188 ? -15.331 1.593 6.780 1.00 94.88 188 HIS A C 1
ATOM 1567 O O . HIS A 1 188 ? -15.140 1.720 7.990 1.00 94.88 188 HIS A O 1
ATOM 1573 N N . LEU A 1 189 ? -14.318 1.549 5.906 1.00 95.88 189 LEU A N 1
ATOM 1574 C CA . LEU A 1 189 ? -12.917 1.698 6.317 1.00 95.88 189 LEU A CA 1
ATOM 1575 C C . LEU A 1 189 ? -12.658 3.089 6.912 1.00 95.88 189 LEU A C 1
ATOM 1577 O O . LEU A 1 189 ? -11.975 3.217 7.927 1.00 95.88 189 LEU A O 1
ATOM 1581 N N . LYS A 1 190 ? -13.220 4.139 6.300 1.00 95.31 190 LYS A N 1
ATOM 1582 C CA . LYS A 1 190 ? -13.115 5.516 6.795 1.00 95.31 190 LYS A CA 1
ATOM 1583 C C . LYS A 1 190 ? -13.796 5.685 8.142 1.00 95.31 190 LYS A C 1
ATOM 1585 O O . LYS A 1 190 ? -13.201 6.274 9.034 1.00 95.31 190 LYS A O 1
ATOM 1590 N N . GLN A 1 191 ? -15.006 5.158 8.307 1.00 95.88 191 GLN A N 1
ATOM 1591 C CA . GLN A 1 191 ? -15.731 5.187 9.576 1.00 95.88 191 GLN A CA 1
ATOM 1592 C C . GLN A 1 191 ? -14.929 4.510 10.685 1.00 95.88 191 GLN A C 1
ATOM 1594 O O . GLN A 1 191 ? -14.830 5.056 11.780 1.00 95.88 191 GLN A O 1
ATOM 1599 N N . TRP A 1 192 ? -14.294 3.375 10.389 1.00 96.94 192 TRP A N 1
ATOM 1600 C CA . TRP A 1 192 ? -13.445 2.693 11.356 1.00 96.94 192 TRP A CA 1
ATOM 1601 C C . TRP A 1 192 ? -12.229 3.536 11.767 1.00 96.94 192 TRP A C 1
ATOM 1603 O O . TRP A 1 192 ? -11.997 3.750 12.957 1.00 96.94 192 TRP A O 1
ATOM 1613 N N . VAL A 1 193 ? -11.504 4.095 10.794 1.00 96.50 193 VAL A N 1
ATOM 1614 C CA . VAL A 1 193 ? -10.381 5.011 11.051 1.00 96.50 193 VAL A CA 1
ATOM 1615 C C . VAL A 1 193 ? -10.822 6.250 11.835 1.00 96.50 193 VAL A C 1
ATOM 1617 O O . VAL A 1 193 ? -10.123 6.672 12.750 1.00 96.50 193 VAL A O 1
ATOM 1620 N N . LEU A 1 194 ? -11.979 6.830 11.513 1.00 95.06 194 LEU A N 1
ATOM 1621 C CA . LEU A 1 194 ? -12.516 8.006 12.204 1.00 95.06 194 LEU A CA 1
ATOM 1622 C C . LEU A 1 194 ? -12.965 7.694 13.634 1.00 95.06 194 LEU A C 1
ATOM 1624 O O . LEU A 1 194 ? -12.824 8.545 14.507 1.00 95.06 194 LEU A O 1
ATOM 1628 N N . ALA A 1 195 ? -13.477 6.487 13.885 1.00 95.94 195 ALA A N 1
ATOM 1629 C CA . ALA A 1 195 ? -13.801 6.022 15.229 1.00 95.94 195 ALA A CA 1
ATOM 1630 C C . ALA A 1 195 ? -12.538 5.750 16.065 1.00 95.94 195 ALA A C 1
ATOM 1632 O O . ALA A 1 195 ? -12.575 5.860 17.289 1.00 95.94 195 ALA A O 1
ATOM 1633 N N . ARG A 1 196 ? -11.415 5.408 15.415 1.00 95.81 196 ARG A N 1
ATOM 1634 C CA . ARG A 1 196 ? -10.156 4.986 16.054 1.00 95.81 196 ARG A CA 1
ATOM 1635 C C . ARG A 1 196 ? -8.918 5.698 15.479 1.00 95.81 196 ARG A C 1
ATOM 1637 O O . ARG A 1 196 ? -7.958 5.032 15.082 1.00 95.81 196 ARG A O 1
ATOM 1644 N N . PRO A 1 197 ? -8.872 7.044 15.473 1.00 93.69 197 PRO A N 1
ATOM 1645 C CA . PRO A 1 197 ? -7.858 7.807 14.736 1.00 93.69 197 PRO A CA 1
ATOM 1646 C C . PRO A 1 197 ? -6.430 7.604 15.259 1.00 93.69 197 PRO A C 1
ATOM 1648 O O . PRO A 1 197 ? -5.467 7.760 14.516 1.00 93.69 197 PRO A O 1
ATOM 1651 N N . LEU A 1 198 ? -6.282 7.230 16.533 1.00 94.56 198 LEU A N 1
ATOM 1652 C CA . LEU A 1 198 ? -4.978 7.000 17.161 1.00 94.56 198 LEU A CA 1
ATOM 1653 C C . LEU A 1 198 ? -4.537 5.533 17.130 1.00 94.56 198 LEU A C 1
ATOM 1655 O O . LEU A 1 198 ? -3.369 5.253 17.417 1.00 94.56 198 LEU A O 1
ATOM 1659 N N . ASP A 1 199 ? -5.443 4.611 16.801 1.00 96.06 199 ASP A N 1
ATOM 1660 C CA . ASP A 1 199 ? -5.245 3.172 16.995 1.00 96.06 199 ASP A CA 1
ATOM 1661 C C . ASP A 1 199 ? -5.376 2.350 15.708 1.00 96.06 199 ASP A C 1
ATOM 1663 O O . ASP A 1 199 ? -5.019 1.174 15.715 1.00 96.06 199 ASP A O 1
ATOM 1667 N N . VAL A 1 200 ? -5.821 2.949 14.598 1.00 97.25 200 VAL A N 1
ATOM 1668 C CA . VAL A 1 200 ? -5.979 2.262 13.307 1.00 97.25 200 VAL A CA 1
ATOM 1669 C C . VAL A 1 200 ? -5.230 2.989 12.195 1.00 97.25 200 VAL A C 1
ATOM 1671 O O . VAL A 1 200 ? -5.373 4.195 11.995 1.00 97.25 200 VAL A O 1
ATOM 1674 N N . LYS A 1 201 ? -4.457 2.220 11.428 1.00 97.62 201 LYS A N 1
ATOM 1675 C CA . LYS A 1 201 ? -3.805 2.640 10.186 1.00 97.62 201 LYS A CA 1
ATOM 1676 C C . LYS A 1 201 ? -4.145 1.684 9.054 1.00 97.62 201 LYS A C 1
ATOM 1678 O O . LYS A 1 201 ? -4.152 0.474 9.243 1.00 97.62 201 LYS A O 1
ATOM 1683 N N . ILE A 1 202 ? -4.360 2.222 7.862 1.00 97.50 202 ILE A N 1
ATOM 1684 C CA . ILE A 1 202 ? -4.690 1.465 6.658 1.00 97.50 202 ILE A CA 1
ATOM 1685 C C . ILE A 1 202 ? -3.804 1.948 5.508 1.00 97.50 202 ILE A C 1
ATOM 1687 O O . ILE A 1 202 ? -3.948 3.059 5.005 1.00 97.50 202 ILE A O 1
ATOM 1691 N N . CYS A 1 203 ? -2.880 1.109 5.063 1.00 96.94 203 CYS A N 1
ATOM 1692 C CA . CYS A 1 203 ? -2.204 1.281 3.788 1.00 96.94 203 CYS A CA 1
ATOM 1693 C C . CYS A 1 203 ? -3.058 0.628 2.699 1.00 96.94 203 CYS A C 1
ATOM 1695 O O . CYS A 1 203 ? -3.383 -0.551 2.799 1.00 96.94 203 CYS A O 1
ATOM 1697 N N . ILE A 1 204 ? -3.440 1.385 1.676 1.00 94.69 204 ILE A N 1
ATOM 1698 C CA . ILE A 1 204 ? -4.378 0.941 0.641 1.00 94.69 204 ILE A CA 1
ATOM 1699 C C . ILE A 1 204 ? -3.821 1.236 -0.746 1.00 94.69 204 ILE A C 1
ATOM 1701 O O . ILE A 1 204 ? -3.304 2.331 -0.975 1.00 94.69 204 ILE A O 1
ATOM 1705 N N . SER A 1 205 ? -3.945 0.297 -1.686 1.00 92.38 205 SER A N 1
ATOM 1706 C CA . SER A 1 205 ? -3.595 0.539 -3.088 1.00 92.38 205 SER A CA 1
ATOM 1707 C C . SER A 1 205 ? -4.801 0.734 -4.008 1.00 92.38 205 SER A C 1
ATOM 1709 O O . SER A 1 205 ? -5.913 0.289 -3.729 1.00 92.38 205 SER A O 1
ATOM 1711 N N . SER A 1 206 ? -4.559 1.390 -5.146 1.00 89.25 206 SER A N 1
ATOM 1712 C CA . SER A 1 206 ? -5.525 1.523 -6.250 1.00 89.25 206 SER A CA 1
ATOM 1713 C C . SER A 1 206 ? -4.807 1.673 -7.595 1.00 89.25 206 SER A C 1
ATOM 1715 O O . SER A 1 206 ? -3.607 1.971 -7.618 1.00 89.25 206 SER A O 1
ATOM 1717 N N . ARG A 1 207 ? -5.503 1.503 -8.727 1.00 85.25 207 ARG A N 1
ATOM 1718 C CA . ARG A 1 207 ? -4.918 1.678 -10.071 1.00 85.25 207 ARG A CA 1
ATOM 1719 C C . ARG A 1 207 ? -5.051 3.102 -10.625 1.00 85.25 207 ARG A C 1
ATOM 1721 O O . ARG A 1 207 ? -4.655 3.334 -11.764 1.00 85.25 207 ARG A O 1
ATOM 1728 N N . GLY A 1 208 ? -5.514 4.053 -9.812 1.00 79.00 208 GLY A N 1
ATOM 1729 C CA . GLY A 1 208 ? -5.687 5.457 -10.205 1.00 79.00 208 GLY A CA 1
ATOM 1730 C C . GLY A 1 208 ? -7.131 5.830 -10.539 1.00 79.00 208 GLY A C 1
ATOM 1731 O O . GLY A 1 208 ? -7.360 6.862 -11.157 1.00 79.00 208 GLY A O 1
ATOM 1732 N N . GLU A 1 209 ? -8.090 4.998 -10.142 1.00 84.38 209 GLU A N 1
ATOM 1733 C CA . GLU A 1 209 ? -9.518 5.265 -10.274 1.00 84.38 209 GLU A CA 1
ATOM 1734 C C . GLU A 1 209 ? -9.893 6.561 -9.537 1.00 84.38 209 GLU A C 1
ATOM 1736 O O . GLU A 1 209 ? -9.435 6.804 -8.413 1.00 84.38 209 GLU A O 1
ATOM 1741 N N . VAL A 1 210 ? -10.722 7.391 -10.176 1.00 84.12 210 VAL A N 1
ATOM 1742 C CA . VAL A 1 210 ? -11.074 8.740 -9.702 1.00 84.12 210 VAL A CA 1
ATOM 1743 C C . VAL A 1 210 ? -11.685 8.685 -8.306 1.00 84.12 210 VAL A C 1
ATOM 1745 O O . VAL A 1 210 ? -11.343 9.490 -7.450 1.00 84.12 210 VAL A O 1
ATOM 1748 N N . GLU A 1 211 ? -12.500 7.673 -8.029 1.00 83.06 211 GLU A N 1
ATOM 1749 C CA . GLU A 1 211 ? -13.172 7.482 -6.749 1.00 83.06 211 GLU A CA 1
ATOM 1750 C C . GLU A 1 211 ? -12.181 7.302 -5.595 1.00 83.06 211 GLU A C 1
ATOM 1752 O O . GLU A 1 211 ? -12.395 7.856 -4.516 1.00 83.06 211 GLU A O 1
ATOM 1757 N N . PHE A 1 212 ? -11.084 6.563 -5.809 1.00 85.06 212 PHE A N 1
ATOM 1758 C CA . PHE A 1 212 ? -10.014 6.432 -4.818 1.00 85.06 212 PHE A CA 1
ATOM 1759 C C . PHE A 1 212 ? -9.243 7.738 -4.668 1.00 85.06 212 PHE A C 1
ATOM 1761 O O . PHE A 1 212 ? -8.968 8.144 -3.541 1.00 85.06 212 PHE A O 1
ATOM 1768 N N . GLN A 1 213 ? -8.897 8.385 -5.785 1.00 86.50 213 GLN A N 1
ATOM 1769 C CA . GLN A 1 213 ? -8.150 9.643 -5.765 1.00 86.50 213 GLN A CA 1
ATOM 1770 C C . GLN A 1 213 ? -8.926 10.717 -5.006 1.00 86.50 213 GLN A C 1
ATOM 1772 O O . GLN A 1 213 ? -8.420 11.282 -4.044 1.00 86.50 213 GLN A O 1
ATOM 1777 N N . ASP A 1 214 ? -10.190 10.934 -5.353 1.00 88.62 214 ASP A N 1
ATOM 1778 C CA . ASP A 1 214 ? -11.027 11.941 -4.711 1.00 88.62 214 ASP A CA 1
ATOM 1779 C C . ASP A 1 214 ? -11.295 11.634 -3.243 1.00 88.62 214 ASP A C 1
ATOM 1781 O O . ASP A 1 214 ? -11.297 12.541 -2.406 1.00 88.62 214 ASP A O 1
ATOM 1785 N N . SER A 1 215 ? -11.492 10.358 -2.919 1.00 89.19 215 SER A N 1
ATOM 1786 C CA . SER A 1 215 ? -11.801 9.933 -1.560 1.00 89.19 215 SER A CA 1
ATOM 1787 C C . SER A 1 215 ? -10.601 9.945 -0.623 1.00 89.19 215 SER A C 1
ATOM 1789 O O . SER A 1 215 ? -10.816 10.067 0.587 1.00 89.19 215 SER A O 1
ATOM 1791 N N . LEU A 1 216 ? -9.383 9.763 -1.143 1.00 91.12 216 LEU A N 1
ATOM 1792 C CA . LEU A 1 216 ? -8.160 9.630 -0.351 1.00 91.12 216 LEU A CA 1
ATOM 1793 C C . LEU A 1 216 ? -7.158 10.776 -0.550 1.00 91.12 216 LEU A C 1
ATOM 1795 O O . LEU A 1 216 ? -6.149 10.795 0.147 1.00 91.12 216 LEU A O 1
ATOM 1799 N N . LYS A 1 217 ? -7.441 11.771 -1.402 1.00 90.25 217 LYS A N 1
ATOM 1800 C CA . LYS A 1 217 ? -6.547 12.919 -1.674 1.00 90.25 217 LYS A CA 1
ATOM 1801 C C . LYS A 1 217 ? -6.072 13.695 -0.446 1.00 90.25 217 LYS A C 1
ATOM 1803 O O . LYS A 1 217 ? -5.040 14.352 -0.504 1.00 90.25 217 LYS A O 1
ATOM 1808 N N . SER A 1 218 ? -6.838 13.679 0.647 1.00 90.81 218 SER A N 1
ATOM 1809 C CA . SER A 1 218 ? -6.474 14.353 1.900 1.00 90.81 218 SER A CA 1
ATOM 1810 C C . SER A 1 218 ? -5.465 13.567 2.742 1.00 90.81 218 SER A C 1
ATOM 1812 O O . SER A 1 218 ? -4.947 14.096 3.722 1.00 90.81 218 SER A O 1
ATOM 1814 N N . TYR A 1 219 ? -5.225 12.300 2.408 1.00 92.88 219 TYR A N 1
ATOM 1815 C CA . TYR A 1 219 ? -4.309 11.414 3.114 1.00 92.88 219 TYR A CA 1
ATOM 1816 C C . TYR A 1 219 ? -2.945 11.388 2.412 1.00 92.88 219 TYR A C 1
ATOM 1818 O O . TYR A 1 219 ? -2.867 11.593 1.199 1.00 92.88 219 TYR A O 1
ATOM 1826 N N . PRO A 1 220 ? -1.848 11.141 3.150 1.00 93.94 220 PRO A N 1
ATOM 1827 C CA . PRO A 1 220 ? -0.542 10.961 2.538 1.00 93.94 220 PRO A CA 1
ATOM 1828 C C . PRO A 1 220 ? -0.560 9.750 1.603 1.00 93.94 220 PRO A C 1
ATOM 1830 O O . PRO A 1 220 ? -1.278 8.771 1.818 1.00 93.94 220 PRO A O 1
ATOM 1833 N N . GLY A 1 221 ? 0.266 9.796 0.568 1.00 91.88 221 GLY A N 1
ATOM 1834 C CA . GLY A 1 221 ? 0.310 8.728 -0.410 1.00 91.88 221 GLY A CA 1
ATOM 1835 C C . GLY A 1 221 ? 1.475 8.855 -1.368 1.00 91.88 221 GLY A C 1
ATOM 1836 O O . GLY A 1 221 ? 2.256 9.805 -1.310 1.00 91.88 221 GLY A O 1
ATOM 1837 N N . ILE A 1 222 ? 1.591 7.856 -2.234 1.00 90.50 222 ILE A N 1
ATOM 1838 C CA . ILE A 1 222 ? 2.619 7.769 -3.264 1.00 90.50 222 ILE A CA 1
ATOM 1839 C C . ILE A 1 222 ? 1.980 7.356 -4.580 1.00 90.50 222 ILE A C 1
ATOM 1841 O O . ILE A 1 222 ? 1.084 6.508 -4.621 1.00 90.50 222 ILE A O 1
ATOM 1845 N N . ILE A 1 223 ? 2.485 7.928 -5.665 1.00 87.56 223 ILE A N 1
ATOM 1846 C CA . ILE A 1 223 ? 2.135 7.534 -7.023 1.00 87.56 223 ILE A CA 1
ATOM 1847 C C . ILE A 1 223 ? 3.258 6.624 -7.523 1.00 87.56 223 ILE A C 1
ATOM 1849 O O . ILE A 1 223 ? 4.309 7.078 -7.965 1.00 87.56 223 ILE A O 1
ATOM 1853 N N . MET A 1 224 ? 3.055 5.309 -7.438 1.00 83.50 224 MET A N 1
ATOM 1854 C CA . MET A 1 224 ? 4.111 4.312 -7.654 1.00 83.50 224 MET A CA 1
ATOM 1855 C C . MET A 1 224 ? 4.814 4.445 -8.995 1.00 83.50 224 MET A C 1
ATOM 1857 O O . MET A 1 224 ? 6.019 4.246 -9.065 1.00 83.50 224 MET A O 1
ATOM 1861 N N . HIS A 1 225 ? 4.082 4.778 -10.056 1.00 75.88 225 HIS A N 1
ATOM 1862 C CA . HIS A 1 225 ? 4.692 4.888 -11.375 1.00 75.88 225 HIS A CA 1
ATOM 1863 C C . HIS A 1 225 ? 5.610 6.112 -11.509 1.00 75.88 225 HIS A C 1
ATOM 1865 O O . HIS A 1 225 ? 6.535 6.046 -12.305 1.00 75.88 225 HIS A O 1
ATOM 1871 N N . GLU A 1 226 ? 5.422 7.169 -10.715 1.00 76.69 226 GLU A N 1
ATOM 1872 C CA . GLU A 1 226 ? 6.335 8.321 -10.655 1.00 76.69 226 GLU A CA 1
ATOM 1873 C C . GLU A 1 226 ? 7.584 7.979 -9.837 1.00 76.69 226 GLU A C 1
ATOM 1875 O O . GLU A 1 226 ? 8.706 8.196 -10.285 1.00 76.69 226 GLU A O 1
ATOM 1880 N N . VAL A 1 227 ? 7.387 7.341 -8.679 1.00 70.75 227 VAL A N 1
ATOM 1881 C CA . VAL A 1 227 ? 8.471 6.882 -7.792 1.00 70.75 227 VAL A CA 1
ATOM 1882 C C . VAL A 1 227 ? 9.369 5.871 -8.513 1.00 70.75 227 VAL A C 1
ATOM 1884 O O . VAL A 1 227 ? 10.592 5.968 -8.472 1.00 70.75 227 VAL A O 1
ATOM 1887 N N . SER A 1 228 ? 8.760 4.942 -9.252 1.00 72.06 228 SER A N 1
ATOM 1888 C CA . SER A 1 228 ? 9.479 3.876 -9.945 1.00 72.06 228 SER A CA 1
ATOM 1889 C C . SER A 1 228 ? 10.279 4.340 -11.162 1.00 72.06 228 SER A C 1
ATOM 1891 O O . SER A 1 228 ? 11.096 3.565 -11.637 1.00 72.06 228 SER A O 1
ATOM 1893 N N . GLN A 1 229 ? 10.096 5.560 -11.692 1.00 75.62 229 GLN A N 1
ATOM 1894 C CA . GLN A 1 229 ? 10.875 5.997 -12.864 1.00 75.62 229 GLN A CA 1
ATOM 1895 C C . GLN A 1 229 ? 12.369 6.041 -12.557 1.00 75.62 229 GLN A C 1
ATOM 1897 O O . GLN A 1 229 ? 13.186 5.580 -13.353 1.00 75.62 229 GLN A O 1
ATOM 1902 N N . ALA A 1 230 ? 12.720 6.556 -11.378 1.00 76.81 230 ALA A N 1
ATOM 1903 C CA . ALA A 1 230 ? 14.100 6.611 -10.933 1.00 76.81 230 ALA A CA 1
ATOM 1904 C C . ALA A 1 230 ? 14.674 5.192 -10.750 1.00 76.81 230 ALA A C 1
ATOM 1906 O O . ALA A 1 230 ? 15.829 4.954 -11.108 1.00 76.81 230 ALA A O 1
ATOM 1907 N N . ASP A 1 231 ? 13.872 4.253 -10.232 1.00 76.94 231 ASP A N 1
ATOM 1908 C CA . ASP A 1 231 ? 14.256 2.843 -10.050 1.00 76.94 231 ASP A CA 1
ATOM 1909 C C . ASP A 1 231 ? 14.388 2.1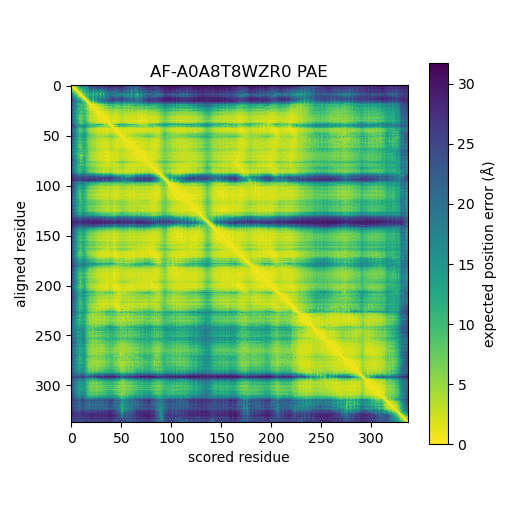11 -11.389 1.00 76.94 231 ASP A C 1
ATOM 1911 O O . ASP A 1 231 ? 15.306 1.320 -11.585 1.00 76.94 231 ASP A O 1
ATOM 1915 N N . MET A 1 232 ? 13.494 2.392 -12.336 1.00 80.25 232 MET A N 1
ATOM 1916 C CA . MET A 1 232 ? 13.527 1.855 -13.694 1.00 80.25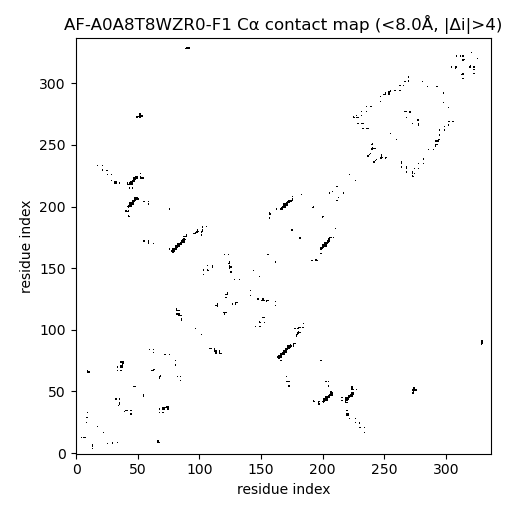 232 MET A CA 1
ATOM 1917 C C . MET A 1 232 ? 14.762 2.339 -14.442 1.00 80.25 232 MET A C 1
ATOM 1919 O O . MET A 1 232 ? 15.441 1.532 -15.067 1.00 80.25 232 MET A O 1
ATOM 1923 N N . LEU A 1 233 ? 15.086 3.630 -14.348 1.00 82.19 233 LEU A N 1
ATOM 1924 C CA . LEU A 1 233 ? 16.293 4.194 -14.948 1.00 82.19 233 LEU A CA 1
ATOM 1925 C C . LEU A 1 233 ? 17.554 3.552 -14.368 1.00 82.19 233 LEU A C 1
ATOM 1927 O O . LEU A 1 233 ? 18.463 3.169 -15.105 1.00 82.19 233 LEU A O 1
ATOM 1931 N N . TRP A 1 234 ? 17.591 3.402 -13.043 1.00 82.12 234 TRP A N 1
ATOM 1932 C CA . TRP A 1 234 ? 18.668 2.691 -12.372 1.00 82.12 234 TRP A CA 1
ATOM 1933 C C . TRP A 1 234 ? 18.768 1.240 -12.857 1.00 82.12 234 TRP A C 1
ATOM 1935 O O . TRP A 1 234 ? 19.856 0.797 -13.217 1.00 82.12 234 TRP A O 1
ATOM 1945 N N . TYR A 1 235 ? 17.643 0.528 -12.940 1.00 81.94 235 TYR A N 1
ATOM 1946 C CA . TYR A 1 235 ? 17.599 -0.857 -13.398 1.00 81.94 235 TYR A CA 1
ATOM 1947 C C . TYR A 1 235 ? 18.055 -1.001 -14.855 1.00 81.94 235 TYR A C 1
ATOM 1949 O O . TYR A 1 235 ? 18.835 -1.903 -15.145 1.00 81.94 235 TYR A O 1
ATOM 1957 N N . ILE A 1 236 ? 17.653 -0.092 -15.755 1.00 84.25 236 ILE A N 1
ATOM 1958 C CA . ILE A 1 236 ? 18.138 -0.048 -17.146 1.00 84.25 236 ILE A CA 1
ATOM 1959 C C . ILE A 1 236 ? 19.662 0.044 -17.163 1.00 84.25 236 ILE A C 1
ATOM 1961 O O . ILE A 1 236 ? 20.330 -0.781 -17.785 1.00 84.25 236 ILE A O 1
ATOM 1965 N N . ARG A 1 237 ? 20.218 1.027 -16.448 1.00 84.94 237 ARG A N 1
ATOM 1966 C CA . ARG A 1 237 ? 21.666 1.256 -16.386 1.00 84.94 237 ARG A CA 1
ATOM 1967 C C . ARG A 1 237 ? 22.394 0.058 -15.808 1.00 84.94 237 ARG A C 1
ATOM 1969 O O . ARG A 1 237 ? 23.375 -0.398 -16.382 1.00 84.94 237 ARG A O 1
ATOM 1976 N N . TRP A 1 238 ? 21.922 -0.463 -14.684 1.00 83.44 238 TRP A N 1
ATOM 1977 C CA . TRP A 1 238 ? 22.517 -1.624 -14.041 1.00 83.44 238 TRP A CA 1
ATOM 1978 C C . TRP A 1 238 ? 22.486 -2.846 -14.967 1.00 83.44 238 TRP A C 1
ATOM 1980 O O . TRP A 1 238 ? 23.522 -3.460 -15.210 1.00 83.44 238 TRP A O 1
ATOM 1990 N N . ALA A 1 239 ? 21.338 -3.140 -15.575 1.00 81.75 239 ALA A N 1
ATOM 1991 C CA . ALA A 1 239 ? 21.192 -4.305 -16.433 1.00 81.75 239 ALA A CA 1
ATOM 1992 C C . ALA A 1 239 ? 22.039 -4.207 -17.710 1.00 81.75 239 ALA A C 1
ATOM 1994 O O . ALA A 1 239 ? 22.610 -5.208 -18.135 1.00 81.75 239 ALA A O 1
ATOM 1995 N N . LEU A 1 240 ? 22.148 -3.027 -18.324 1.00 81.88 240 LEU A N 1
ATOM 1996 C CA . LEU A 1 240 ? 22.910 -2.850 -19.565 1.00 81.88 240 LEU A CA 1
ATOM 1997 C C . LEU A 1 240 ? 24.418 -2.652 -19.341 1.00 81.88 240 LEU A C 1
ATOM 1999 O O . LEU A 1 240 ? 25.190 -2.909 -20.260 1.00 81.88 240 LEU A O 1
ATOM 2003 N N . LEU A 1 241 ? 24.841 -2.188 -18.158 1.00 80.06 241 LEU A N 1
ATOM 2004 C CA . LEU A 1 241 ? 26.238 -1.809 -17.889 1.00 80.06 241 LEU A CA 1
ATOM 2005 C C . LEU A 1 241 ? 26.953 -2.670 -16.838 1.00 80.06 241 LEU A C 1
ATOM 2007 O O . LEU A 1 241 ? 28.171 -2.569 -16.744 1.00 80.06 241 LEU A O 1
ATOM 2011 N N . HIS A 1 242 ? 26.241 -3.454 -16.025 1.00 74.31 242 HIS A N 1
ATOM 2012 C CA . HIS A 1 242 ? 26.843 -4.129 -14.863 1.00 74.31 242 HIS A CA 1
ATOM 2013 C C . HIS A 1 242 ? 26.428 -5.592 -14.691 1.00 74.31 242 HIS A C 1
ATOM 2015 O O . HIS A 1 242 ? 27.191 -6.363 -14.124 1.00 74.31 242 HIS A O 1
ATOM 2021 N N . ASP A 1 243 ? 25.235 -5.977 -15.139 1.00 72.81 243 ASP A N 1
ATOM 2022 C CA . ASP A 1 243 ? 24.702 -7.332 -14.919 1.00 72.81 243 ASP A CA 1
ATOM 2023 C C . ASP A 1 243 ? 25.431 -8.417 -15.741 1.00 72.81 243 ASP A C 1
ATOM 2025 O O . ASP A 1 243 ? 25.510 -9.565 -15.321 1.00 72.81 243 ASP A O 1
ATOM 2029 N N . ASP A 1 244 ? 26.006 -8.059 -16.893 1.00 78.81 244 ASP A N 1
ATOM 2030 C CA . ASP A 1 244 ? 26.841 -8.947 -17.714 1.00 78.81 244 ASP A CA 1
ATOM 2031 C C . ASP A 1 244 ? 28.041 -8.150 -18.244 1.00 78.81 244 ASP A C 1
ATOM 2033 O O . ASP A 1 244 ? 27.857 -7.194 -19.000 1.00 78.81 244 ASP A O 1
ATOM 2037 N N . GLU A 1 245 ? 29.258 -8.511 -17.825 1.00 80.94 245 GLU A N 1
ATOM 2038 C CA . GLU A 1 245 ? 30.484 -7.772 -18.163 1.00 80.94 245 GLU A CA 1
ATOM 2039 C C . GLU A 1 245 ? 30.781 -7.755 -19.669 1.00 80.94 245 GLU A C 1
ATOM 2041 O O . GLU A 1 245 ? 31.218 -6.732 -20.204 1.00 80.94 245 GLU A O 1
ATOM 2046 N N . ASP A 1 246 ? 30.522 -8.859 -20.370 1.00 81.56 246 ASP A N 1
ATOM 2047 C CA . ASP A 1 246 ? 30.814 -9.002 -21.798 1.00 81.56 246 ASP A CA 1
ATOM 2048 C C . ASP A 1 246 ? 29.805 -8.195 -22.630 1.00 81.56 246 ASP A C 1
ATOM 2050 O O . ASP A 1 246 ? 30.173 -7.421 -23.523 1.00 81.56 246 ASP A O 1
ATOM 2054 N N . TYR A 1 247 ? 28.519 -8.277 -22.274 1.00 80.44 247 TYR A N 1
ATOM 2055 C CA . TYR A 1 247 ? 27.497 -7.404 -22.848 1.00 80.44 247 TYR A CA 1
ATOM 2056 C C . TYR A 1 247 ? 27.785 -5.926 -22.552 1.00 80.44 247 TYR A C 1
ATOM 2058 O O . TYR A 1 247 ? 27.732 -5.101 -23.466 1.00 80.44 247 TYR A O 1
ATOM 2066 N N . ALA A 1 248 ? 28.135 -5.583 -21.310 1.00 81.81 248 ALA A N 1
ATOM 2067 C CA . ALA A 1 248 ? 28.410 -4.213 -20.895 1.00 81.81 248 ALA A CA 1
ATOM 2068 C C . ALA A 1 248 ? 29.593 -3.603 -21.654 1.00 81.81 248 ALA A C 1
ATOM 2070 O O . ALA A 1 248 ? 29.481 -2.488 -22.167 1.00 81.81 248 ALA A O 1
ATOM 2071 N N . ALA A 1 249 ? 30.705 -4.331 -21.791 1.00 82.38 249 ALA A N 1
ATOM 2072 C CA . ALA A 1 249 ? 31.871 -3.867 -22.539 1.00 82.38 249 ALA A CA 1
ATOM 2073 C C . ALA A 1 249 ? 31.519 -3.572 -24.007 1.00 82.38 249 ALA A C 1
ATOM 2075 O O . ALA A 1 249 ? 31.909 -2.532 -24.551 1.00 82.38 249 ALA A O 1
ATOM 2076 N N . ARG A 1 250 ? 30.724 -4.444 -24.643 1.00 80.88 250 ARG A N 1
ATOM 2077 C CA . ARG A 1 250 ? 30.232 -4.236 -26.013 1.00 80.88 250 ARG A CA 1
ATOM 2078 C C . ARG A 1 250 ? 29.264 -3.062 -26.112 1.00 80.88 250 ARG A C 1
ATOM 2080 O O . ARG A 1 250 ? 29.414 -2.230 -27.006 1.00 80.88 250 ARG A O 1
ATOM 2087 N N . TYR A 1 251 ? 28.299 -2.975 -25.201 1.00 81.69 251 TYR A N 1
ATOM 2088 C CA . TYR A 1 251 ? 27.325 -1.890 -25.153 1.00 81.69 251 TYR A CA 1
ATOM 2089 C C . TYR A 1 251 ? 28.030 -0.539 -25.001 1.00 81.69 251 TYR A C 1
ATOM 2091 O O . TYR A 1 251 ? 27.753 0.390 -25.757 1.00 81.69 251 TYR A O 1
ATOM 2099 N N . VAL A 1 252 ? 29.023 -0.454 -24.109 1.00 84.69 252 VAL A N 1
ATOM 2100 C CA . VAL A 1 252 ? 29.833 0.751 -23.903 1.00 84.69 252 VAL A CA 1
ATOM 2101 C C . VAL A 1 252 ? 30.664 1.100 -25.138 1.00 84.69 252 VAL A C 1
ATOM 2103 O O . VAL A 1 252 ? 30.739 2.268 -25.513 1.00 84.69 252 VAL A O 1
ATOM 2106 N N . ARG A 1 253 ? 31.273 0.110 -25.797 1.00 83.94 253 ARG A N 1
ATOM 2107 C CA . ARG A 1 253 ? 32.082 0.331 -27.004 1.00 83.94 253 ARG A CA 1
ATOM 2108 C C . ARG A 1 253 ? 31.259 0.859 -28.184 1.00 83.94 253 ARG A C 1
ATOM 2110 O O . ARG A 1 253 ? 31.773 1.659 -28.959 1.00 83.94 253 ARG A O 1
ATOM 2117 N N . ASN A 1 254 ? 30.018 0.400 -28.327 1.00 82.19 254 ASN A N 1
ATOM 2118 C CA . ASN A 1 254 ? 29.194 0.641 -29.516 1.00 82.19 254 ASN A CA 1
ATOM 2119 C C . ASN A 1 254 ? 28.174 1.778 -29.359 1.00 82.19 254 ASN A C 1
ATOM 2121 O O . ASN A 1 254 ? 27.441 2.062 -30.301 1.00 82.19 254 ASN A O 1
ATOM 2125 N N . THR A 1 255 ? 28.104 2.420 -28.190 1.00 83.12 255 THR A N 1
ATOM 2126 C CA . THR A 1 255 ? 27.185 3.538 -27.937 1.00 83.12 255 THR A CA 1
ATOM 2127 C C . THR A 1 255 ? 27.904 4.684 -27.238 1.00 83.12 255 THR A C 1
ATOM 2129 O O . THR A 1 255 ? 28.675 4.478 -26.298 1.00 83.12 255 THR A O 1
ATOM 2132 N N . SER A 1 256 ? 27.636 5.912 -27.664 1.00 87.00 256 SER A N 1
ATOM 2133 C CA . SER A 1 256 ? 28.058 7.127 -26.968 1.00 87.00 256 SER A CA 1
ATOM 2134 C C . SER A 1 256 ? 27.194 7.387 -25.722 1.00 87.00 256 SER A C 1
ATOM 2136 O O . SER A 1 256 ? 26.074 6.881 -25.628 1.00 87.00 256 SER A O 1
ATOM 2138 N N . PRO A 1 257 ? 27.662 8.199 -24.755 1.00 85.69 257 PRO A N 1
ATOM 2139 C CA . PRO A 1 257 ? 26.862 8.563 -23.584 1.00 85.69 257 PRO A CA 1
ATOM 2140 C C . PRO A 1 257 ? 25.487 9.156 -23.930 1.00 85.69 257 PRO A C 1
ATOM 2142 O O . PRO A 1 257 ? 24.503 8.801 -23.288 1.00 85.69 257 PRO A O 1
ATOM 2145 N N . LEU A 1 258 ? 25.409 9.990 -24.975 1.00 86.12 258 LEU A N 1
ATOM 2146 C CA . LEU A 1 258 ? 24.154 10.592 -25.431 1.00 86.12 258 LEU A CA 1
ATOM 2147 C C . LEU A 1 258 ? 23.186 9.532 -25.975 1.00 86.12 258 LEU A C 1
ATOM 2149 O O . LEU A 1 258 ? 22.014 9.519 -25.617 1.00 86.12 258 LEU A O 1
ATOM 2153 N N . GLU A 1 259 ? 23.676 8.593 -26.786 1.00 86.25 259 GLU A N 1
ATOM 2154 C CA . GLU A 1 259 ? 22.830 7.527 -27.339 1.00 86.25 259 GLU A CA 1
ATOM 2155 C C . GLU A 1 259 ? 22.283 6.600 -26.249 1.00 86.25 259 GLU A C 1
ATOM 2157 O O . GLU A 1 259 ? 21.149 6.129 -26.359 1.00 86.25 259 GLU A O 1
ATOM 2162 N N . ARG A 1 260 ? 23.060 6.356 -25.185 1.00 86.44 260 ARG A N 1
ATOM 2163 C CA . ARG A 1 260 ? 22.604 5.582 -24.020 1.00 86.44 260 ARG A CA 1
ATOM 2164 C C . ARG A 1 260 ? 21.499 6.306 -23.271 1.00 86.44 260 ARG A C 1
ATOM 2166 O O . ARG A 1 260 ? 20.496 5.681 -22.951 1.00 86.44 260 ARG A O 1
ATOM 2173 N N . GLU A 1 261 ? 21.651 7.606 -23.036 1.00 86.56 261 GLU A N 1
ATOM 2174 C CA . GLU A 1 261 ? 20.614 8.415 -22.393 1.00 86.56 261 GLU A CA 1
ATOM 2175 C C . GLU A 1 261 ? 19.320 8.422 -23.222 1.00 86.56 261 GLU A C 1
ATOM 2177 O O . GLU A 1 261 ? 18.226 8.214 -22.702 1.00 86.56 261 GLU A O 1
ATOM 2182 N N . GLU A 1 262 ? 19.424 8.565 -24.541 1.00 87.94 262 GLU A N 1
ATOM 2183 C CA . GLU A 1 262 ? 18.259 8.510 -25.422 1.00 87.94 262 GLU A CA 1
ATOM 2184 C C . GLU A 1 262 ? 17.604 7.122 -25.474 1.00 87.94 262 GLU A C 1
ATOM 2186 O O . GLU A 1 262 ? 16.395 7.027 -25.698 1.00 87.94 262 GLU A O 1
ATOM 2191 N N . LEU A 1 263 ? 18.378 6.042 -25.318 1.00 88.00 263 LEU A N 1
ATOM 2192 C CA . LEU A 1 263 ? 17.850 4.685 -25.169 1.00 88.00 263 LEU A CA 1
ATOM 2193 C C . LEU A 1 263 ? 17.133 4.531 -23.829 1.00 88.00 263 LEU A C 1
ATOM 2195 O O . LEU A 1 263 ? 16.000 4.063 -23.808 1.00 88.00 263 LEU A O 1
ATOM 2199 N N . GLU A 1 264 ? 17.749 4.973 -22.733 1.00 88.94 264 GLU A N 1
ATOM 2200 C CA . GLU A 1 264 ? 17.154 4.989 -21.393 1.00 88.94 264 GLU A CA 1
ATOM 2201 C C . GLU A 1 264 ? 15.789 5.697 -21.394 1.00 88.94 264 GLU A C 1
ATOM 2203 O O . GLU A 1 264 ? 14.795 5.133 -20.932 1.00 88.94 264 GLU A O 1
ATOM 2208 N N . GLN A 1 265 ? 15.707 6.892 -21.987 1.00 88.62 265 GLN A N 1
ATOM 2209 C CA . GLN A 1 265 ? 14.451 7.641 -22.109 1.00 88.62 265 GLN A CA 1
ATOM 2210 C C . GLN A 1 265 ? 13.427 6.941 -23.006 1.00 88.62 265 GLN A C 1
ATOM 2212 O O . GLN A 1 265 ? 12.228 6.936 -22.707 1.00 88.62 265 GLN A O 1
ATOM 2217 N N . HIS A 1 266 ? 13.884 6.318 -24.093 1.00 90.19 266 HIS A N 1
ATOM 2218 C CA . HIS A 1 266 ? 13.018 5.534 -24.964 1.00 90.19 266 HIS A CA 1
ATOM 2219 C C . HIS A 1 266 ? 12.415 4.332 -24.219 1.00 90.19 266 HIS A C 1
ATOM 2221 O O . HIS A 1 266 ? 11.199 4.145 -24.271 1.00 90.19 266 HIS A O 1
ATOM 2227 N N . PHE A 1 267 ? 13.212 3.588 -23.440 1.00 88.69 267 PHE A N 1
ATOM 2228 C CA . PHE A 1 267 ? 12.714 2.509 -22.581 1.00 88.69 267 PHE A CA 1
ATOM 2229 C C . PHE A 1 267 ? 11.647 3.006 -21.612 1.00 88.69 267 PHE A C 1
ATOM 2231 O O . PHE A 1 267 ? 10.552 2.447 -21.579 1.00 88.69 267 PHE A O 1
ATOM 2238 N N . LEU A 1 268 ? 11.943 4.068 -20.855 1.00 86.56 268 LEU A N 1
ATOM 2239 C CA . LEU A 1 268 ? 11.023 4.627 -19.861 1.00 86.56 268 LEU A CA 1
ATOM 2240 C C . LEU A 1 268 ? 9.686 5.044 -20.477 1.00 86.56 268 LEU A C 1
ATOM 2242 O O . LEU A 1 268 ? 8.623 4.735 -19.932 1.00 86.56 268 LEU A O 1
ATOM 2246 N N . THR A 1 269 ? 9.746 5.703 -21.634 1.00 88.06 269 THR A N 1
ATOM 2247 C CA . THR A 1 269 ? 8.558 6.156 -22.363 1.00 88.06 269 THR A CA 1
ATOM 2248 C C . THR A 1 269 ? 7.705 4.968 -22.796 1.00 88.06 269 THR A C 1
ATOM 2250 O O . THR A 1 269 ? 6.487 4.982 -22.624 1.00 88.06 269 THR A O 1
ATOM 2253 N N . LYS A 1 270 ? 8.341 3.913 -23.313 1.00 88.06 270 LYS A N 1
ATOM 2254 C CA . LYS A 1 270 ? 7.657 2.741 -23.865 1.00 88.06 270 LYS A CA 1
ATOM 2255 C C . LYS A 1 270 ? 7.034 1.852 -22.803 1.00 88.06 270 LYS A C 1
ATOM 2257 O O . LYS A 1 270 ? 5.875 1.474 -22.925 1.00 88.06 270 LYS A O 1
ATOM 2262 N N . VAL A 1 271 ? 7.752 1.571 -21.718 1.00 83.88 271 VAL A N 1
ATOM 2263 C CA . VAL A 1 271 ? 7.212 0.733 -20.634 1.00 83.88 271 VAL A CA 1
ATOM 2264 C C . VAL A 1 271 ? 6.169 1.470 -19.793 1.00 83.88 271 VAL A C 1
ATOM 2266 O O . VAL A 1 271 ? 5.439 0.832 -19.035 1.00 83.88 271 VAL A O 1
ATOM 2269 N N . ASN A 1 272 ? 6.095 2.803 -19.908 1.00 82.69 272 ASN A N 1
ATOM 2270 C CA . ASN A 1 272 ? 5.055 3.658 -19.336 1.00 82.69 272 ASN A CA 1
ATOM 2271 C C . ASN A 1 272 ? 4.796 3.412 -17.832 1.00 82.69 272 ASN A C 1
ATOM 2273 O O . ASN A 1 272 ? 3.654 3.407 -17.362 1.00 82.69 272 ASN A O 1
ATOM 2277 N N . GLY A 1 273 ? 5.865 3.183 -17.062 1.00 74.69 273 GLY A N 1
ATOM 2278 C CA . GLY A 1 273 ? 5.791 2.911 -15.623 1.00 74.69 273 GLY A CA 1
ATOM 2279 C C . GLY A 1 273 ? 5.504 1.449 -15.243 1.00 74.69 273 GLY A C 1
ATOM 2280 O O . GLY A 1 273 ? 5.179 1.175 -14.087 1.00 74.69 273 GLY A O 1
ATOM 2281 N N . SER A 1 274 ? 5.620 0.502 -16.178 1.00 80.12 274 SER A N 1
ATOM 2282 C CA . SER A 1 274 ? 5.506 -0.938 -15.922 1.00 80.12 274 SER A CA 1
ATOM 2283 C C . SER A 1 274 ? 6.882 -1.588 -15.765 1.00 80.12 274 SER A C 1
ATOM 2285 O O . SER A 1 274 ? 7.592 -1.835 -16.741 1.00 80.12 274 SER A O 1
ATOM 2287 N N . PHE A 1 275 ? 7.251 -1.925 -14.526 1.00 75.12 275 PHE A N 1
ATOM 2288 C CA . PHE A 1 275 ? 8.564 -2.522 -14.243 1.00 75.12 275 PHE A CA 1
ATOM 2289 C C . PHE A 1 275 ? 8.681 -3.929 -14.843 1.00 75.12 275 PHE A C 1
ATOM 2291 O O . PHE A 1 275 ? 9.741 -4.357 -15.286 1.00 75.12 275 PHE A O 1
ATOM 2298 N N . PHE A 1 276 ? 7.559 -4.643 -14.908 1.00 74.50 276 PHE A N 1
ATOM 2299 C CA . PHE A 1 276 ? 7.482 -5.966 -15.514 1.00 74.50 276 PHE A CA 1
ATOM 2300 C C . PHE A 1 276 ? 7.788 -5.955 -17.018 1.00 74.50 276 PHE A C 1
ATOM 2302 O O . PHE A 1 276 ? 8.525 -6.816 -17.501 1.00 74.50 276 PHE A O 1
ATOM 2309 N N . LEU A 1 277 ? 7.252 -4.970 -17.754 1.00 81.31 277 LEU A N 1
ATOM 2310 C CA . LEU A 1 277 ? 7.557 -4.815 -19.181 1.00 81.31 277 LEU A CA 1
ATOM 2311 C C . LEU A 1 277 ? 9.030 -4.473 -19.372 1.00 81.31 277 LEU A C 1
ATOM 2313 O O . LEU A 1 277 ? 9.681 -5.057 -20.230 1.00 81.31 277 LEU A O 1
ATOM 2317 N N . LEU A 1 278 ? 9.569 -3.602 -18.518 1.00 83.88 278 LEU A N 1
ATOM 2318 C CA . LEU A 1 278 ? 10.977 -3.235 -18.553 1.00 83.88 278 LEU A CA 1
ATOM 2319 C C . LEU A 1 278 ? 11.910 -4.433 -18.366 1.00 83.88 278 LEU A C 1
ATOM 2321 O O . LEU A 1 278 ? 12.802 -4.651 -19.183 1.00 83.88 278 LEU A O 1
ATOM 2325 N N . TRP A 1 279 ? 11.679 -5.225 -17.318 1.00 81.88 279 TRP A N 1
ATOM 2326 C CA . TRP A 1 279 ? 12.436 -6.446 -17.044 1.00 81.88 279 TRP A CA 1
ATOM 2327 C C . TRP A 1 279 ? 12.367 -7.435 -18.218 1.00 81.88 279 TRP A C 1
ATOM 2329 O O . TRP A 1 279 ? 13.393 -7.943 -18.672 1.00 81.88 279 TRP A O 1
ATOM 2339 N N . SER A 1 280 ? 11.168 -7.640 -18.772 1.00 80.44 280 SER A N 1
ATOM 2340 C CA . SER A 1 280 ? 10.945 -8.555 -19.900 1.00 80.44 280 SER A CA 1
ATOM 2341 C C . SER A 1 280 ? 11.667 -8.112 -21.175 1.00 80.44 280 SER A C 1
ATOM 2343 O O . SER A 1 280 ? 12.249 -8.940 -21.883 1.00 80.44 280 SER A O 1
ATOM 2345 N N . LEU A 1 281 ? 11.632 -6.810 -21.458 1.00 85.94 281 LEU A N 1
ATOM 2346 C CA . LEU A 1 281 ? 12.228 -6.194 -22.637 1.00 85.94 281 LEU A CA 1
ATOM 2347 C C . LEU A 1 281 ? 13.758 -6.227 -22.575 1.00 85.94 281 LEU A C 1
ATOM 2349 O O . LEU A 1 281 ? 14.405 -6.635 -23.537 1.00 85.94 281 LEU A O 1
ATOM 2353 N N . ILE A 1 282 ? 14.341 -5.876 -21.425 1.00 83.50 282 ILE A N 1
ATOM 2354 C CA . ILE A 1 282 ? 15.793 -5.938 -21.207 1.00 83.50 282 ILE A CA 1
ATOM 2355 C C . ILE A 1 282 ? 16.304 -7.374 -21.337 1.00 83.50 282 ILE A C 1
ATOM 2357 O O . ILE A 1 282 ? 17.302 -7.605 -22.020 1.00 83.50 282 ILE A O 1
ATOM 2361 N N . GLY A 1 283 ? 15.605 -8.347 -20.742 1.00 81.06 283 GLY A N 1
ATOM 2362 C CA . GLY A 1 283 ? 15.961 -9.760 -20.880 1.00 81.06 283 GLY A CA 1
ATOM 2363 C C . GLY A 1 283 ? 15.994 -10.216 -22.343 1.00 81.06 283 GLY A C 1
ATOM 2364 O O . GLY A 1 283 ? 16.925 -10.904 -22.754 1.00 81.06 283 GLY A O 1
ATOM 2365 N N . ARG A 1 284 ? 15.030 -9.772 -23.159 1.00 82.62 284 ARG A N 1
ATOM 2366 C CA . ARG A 1 284 ? 14.980 -10.076 -24.601 1.00 82.62 284 ARG A CA 1
ATOM 2367 C C . ARG A 1 284 ? 16.094 -9.411 -25.379 1.00 82.62 284 ARG A C 1
ATOM 2369 O O . ARG A 1 284 ? 16.731 -10.074 -26.182 1.00 82.62 284 ARG A O 1
ATOM 2376 N N . ILE A 1 285 ? 16.379 -8.144 -25.107 1.00 83.25 285 ILE A N 1
ATOM 2377 C CA . ILE A 1 285 ? 17.467 -7.430 -25.780 1.00 83.25 285 ILE A CA 1
ATOM 2378 C C . ILE A 1 285 ? 18.795 -8.154 -25.579 1.00 83.25 285 ILE A C 1
ATOM 2380 O O . ILE A 1 285 ? 19.519 -8.372 -26.545 1.00 83.25 285 ILE A O 1
ATOM 2384 N N . LYS A 1 286 ? 19.077 -8.609 -24.356 1.00 77.62 286 LYS A N 1
ATOM 2385 C CA . LYS A 1 286 ? 20.282 -9.395 -24.068 1.00 77.62 286 LYS A CA 1
ATOM 2386 C C . LYS A 1 286 ? 20.324 -10.731 -24.813 1.00 77.62 286 LYS A C 1
ATOM 2388 O O . LYS A 1 286 ? 21.402 -11.198 -25.166 1.00 77.62 286 LYS A O 1
ATOM 2393 N N . LEU A 1 287 ? 19.170 -11.359 -25.045 1.00 77.31 287 LEU A N 1
ATOM 2394 C CA . LEU A 1 287 ? 19.076 -12.627 -25.774 1.00 77.31 287 LEU A CA 1
ATOM 2395 C C . LEU A 1 287 ? 19.197 -12.447 -27.291 1.00 77.31 287 LEU A C 1
ATOM 2397 O O . LEU A 1 287 ? 19.907 -13.220 -27.931 1.00 77.31 287 LEU A O 1
ATOM 2401 N N . THR A 1 288 ? 18.508 -11.453 -27.849 1.00 78.69 288 THR A N 1
ATOM 2402 C CA . THR A 1 288 ? 18.425 -11.179 -29.290 1.00 78.69 288 THR A CA 1
ATOM 2403 C C . THR A 1 288 ? 19.688 -10.507 -29.812 1.00 78.69 288 THR A C 1
ATOM 2405 O O . THR A 1 288 ? 20.149 -10.823 -30.904 1.00 78.69 288 THR A O 1
ATOM 2408 N N . PHE A 1 289 ? 20.281 -9.611 -29.026 1.00 76.56 289 PHE A N 1
ATOM 2409 C CA . PHE A 1 289 ? 21.428 -8.804 -29.428 1.00 76.56 289 PHE A CA 1
ATOM 2410 C C . PHE A 1 289 ? 22.700 -9.199 -28.679 1.00 76.56 289 PHE A C 1
ATOM 2412 O O . PHE A 1 289 ? 23.405 -8.354 -28.127 1.00 76.56 289 PHE A O 1
ATOM 2419 N N . LYS A 1 290 ? 22.998 -10.503 -28.666 1.00 68.44 290 LYS A N 1
ATOM 2420 C CA . LYS A 1 290 ? 24.260 -11.025 -28.119 1.00 68.44 290 LYS A CA 1
ATOM 2421 C C . LYS A 1 290 ? 25.473 -10.503 -28.894 1.00 68.44 290 LYS A C 1
ATOM 2423 O O . LYS A 1 290 ? 26.456 -10.089 -28.283 1.00 68.44 290 LYS A O 1
ATOM 2428 N N . ASP A 1 291 ? 25.350 -10.436 -30.221 1.00 62.47 291 ASP A N 1
ATOM 2429 C CA . ASP A 1 291 ? 26.438 -10.108 -31.142 1.00 62.47 291 ASP A CA 1
ATOM 2430 C C . ASP A 1 291 ? 26.168 -8.786 -31.882 1.00 62.47 291 ASP A C 1
ATOM 2432 O O . ASP A 1 291 ? 25.707 -8.764 -33.019 1.00 62.47 291 ASP A O 1
ATOM 2436 N N . MET A 1 292 ? 26.516 -7.678 -31.217 1.00 56.41 292 MET A N 1
ATOM 2437 C CA . MET A 1 292 ? 26.516 -6.290 -31.717 1.00 56.41 292 MET A CA 1
ATOM 2438 C C . MET A 1 292 ? 25.144 -5.645 -31.999 1.00 56.41 292 MET A C 1
ATOM 2440 O O . MET A 1 292 ? 24.262 -6.213 -32.634 1.00 56.41 292 MET A O 1
ATOM 2444 N N . THR A 1 293 ? 24.995 -4.379 -31.590 1.00 64.12 293 THR A N 1
ATOM 2445 C CA . THR A 1 293 ? 23.775 -3.597 -31.835 1.00 64.12 293 THR A CA 1
ATOM 2446 C C . THR A 1 293 ? 24.075 -2.134 -32.107 1.00 64.12 293 THR A C 1
ATOM 2448 O O . THR A 1 293 ? 24.829 -1.504 -31.367 1.00 64.12 293 THR A O 1
ATOM 2451 N N . SER A 1 294 ? 23.440 -1.580 -33.141 1.00 74.75 294 SER A N 1
ATOM 2452 C CA . SER A 1 294 ? 23.272 -0.133 -33.269 1.00 74.75 294 SER A CA 1
ATOM 2453 C C . SER A 1 294 ? 22.104 0.323 -32.390 1.00 74.75 294 SER A C 1
ATOM 2455 O O . SER A 1 294 ? 21.141 -0.419 -32.174 1.00 74.75 294 SER A O 1
ATOM 2457 N N . ARG A 1 295 ? 22.168 1.563 -31.897 1.00 80.38 295 ARG A N 1
ATOM 2458 C CA . ARG A 1 295 ? 21.076 2.220 -31.159 1.00 80.38 295 ARG A CA 1
ATOM 2459 C C . ARG A 1 295 ? 19.731 2.072 -31.877 1.00 80.38 295 ARG A C 1
ATOM 2461 O O . ARG A 1 295 ? 18.734 1.739 -31.241 1.00 80.38 295 ARG A O 1
ATOM 2468 N N . ASP A 1 296 ? 19.716 2.284 -33.189 1.00 82.12 296 ASP A N 1
ATOM 2469 C CA . ASP A 1 296 ? 18.493 2.244 -33.995 1.00 82.12 296 ASP A CA 1
ATOM 2470 C C . ASP A 1 296 ? 17.899 0.834 -34.081 1.00 82.12 296 ASP A C 1
ATOM 2472 O O . ASP A 1 296 ? 16.680 0.688 -34.066 1.00 82.12 296 ASP A O 1
ATOM 2476 N N . ALA A 1 297 ? 18.735 -0.210 -34.078 1.00 84.56 297 ALA A N 1
ATOM 2477 C CA . ALA A 1 297 ? 18.262 -1.590 -34.028 1.00 84.56 297 ALA A CA 1
ATOM 2478 C C . ALA A 1 297 ? 17.616 -1.929 -32.673 1.00 84.56 297 ALA A C 1
ATOM 2480 O O . ALA A 1 297 ? 16.566 -2.569 -32.646 1.00 84.56 297 ALA A O 1
ATOM 2481 N N . ILE A 1 298 ? 18.187 -1.453 -31.555 1.00 84.94 298 ILE A N 1
ATOM 2482 C CA . ILE A 1 298 ? 17.567 -1.622 -30.228 1.00 84.94 298 ILE A CA 1
ATOM 2483 C C . ILE A 1 298 ? 16.233 -0.876 -30.178 1.00 84.94 298 ILE A C 1
ATOM 2485 O O . ILE A 1 298 ? 15.232 -1.464 -29.782 1.00 84.94 298 ILE A O 1
ATOM 2489 N N . LYS A 1 299 ? 16.192 0.393 -30.607 1.00 86.56 299 LYS A N 1
ATOM 2490 C CA . LYS A 1 299 ? 14.949 1.181 -30.631 1.00 86.56 299 LYS A CA 1
ATOM 2491 C C . LYS A 1 299 ? 13.876 0.525 -31.497 1.00 86.56 299 LYS A C 1
ATOM 2493 O O . LYS A 1 299 ? 12.768 0.321 -31.020 1.00 86.56 299 LYS A O 1
ATOM 2498 N N . GLY A 1 300 ? 14.229 0.111 -32.714 1.00 87.75 300 GLY A N 1
ATOM 2499 C CA . GLY A 1 300 ? 13.304 -0.571 -33.619 1.00 87.75 300 GLY A CA 1
ATOM 2500 C C . GLY A 1 300 ? 12.743 -1.867 -33.032 1.00 87.75 300 GLY A C 1
ATOM 2501 O O . GLY A 1 300 ? 11.548 -2.120 -33.145 1.00 87.75 300 GLY A O 1
ATOM 2502 N N . PHE A 1 301 ? 13.570 -2.654 -32.335 1.00 88.69 301 PHE A N 1
ATOM 2503 C CA . PHE A 1 301 ? 13.103 -3.849 -31.629 1.00 88.69 301 PHE A CA 1
ATOM 2504 C C . PHE A 1 301 ? 12.150 -3.518 -30.479 1.00 88.69 301 PHE A C 1
ATOM 2506 O O . PHE A 1 301 ? 11.138 -4.192 -30.305 1.00 88.69 301 PHE A O 1
ATOM 2513 N N . VAL A 1 302 ? 12.459 -2.484 -29.691 1.00 88.75 302 VAL A N 1
ATOM 2514 C CA . VAL A 1 302 ? 11.578 -2.028 -28.608 1.00 88.75 302 VAL A CA 1
ATOM 2515 C C . VAL A 1 302 ? 10.229 -1.578 -29.163 1.00 88.75 302 VAL A C 1
ATOM 2517 O O . VAL A 1 302 ? 9.196 -1.950 -28.610 1.00 88.75 302 VAL A O 1
ATOM 2520 N N . ASP A 1 303 ? 10.233 -0.806 -30.250 1.00 90.25 303 ASP A N 1
ATOM 2521 C CA . ASP A 1 303 ? 9.024 -0.333 -30.922 1.00 90.25 303 ASP A CA 1
ATOM 2522 C C . ASP A 1 303 ? 8.154 -1.498 -31.419 1.00 90.25 303 ASP A C 1
ATOM 2524 O O . ASP A 1 303 ? 6.970 -1.556 -31.081 1.00 90.25 303 ASP A O 1
ATOM 2528 N N . ASP A 1 304 ? 8.744 -2.445 -32.154 1.00 88.44 304 ASP A N 1
ATOM 2529 C CA . ASP A 1 304 ? 8.047 -3.616 -32.701 1.00 88.44 304 ASP A CA 1
ATOM 2530 C C . ASP A 1 304 ? 7.500 -4.528 -31.592 1.00 88.44 304 ASP A C 1
ATOM 2532 O O . ASP A 1 304 ? 6.322 -4.892 -31.591 1.00 88.44 304 ASP A O 1
ATOM 2536 N N . TRP A 1 305 ? 8.313 -4.834 -30.577 1.00 86.88 305 TRP A N 1
ATOM 2537 C CA . TRP A 1 305 ? 7.882 -5.681 -29.466 1.00 86.88 305 TRP A CA 1
ATOM 2538 C C . TRP A 1 305 ? 6.735 -5.049 -28.668 1.00 86.88 305 TRP A C 1
ATOM 2540 O O . TRP A 1 305 ? 5.766 -5.730 -28.328 1.00 86.88 305 TRP A O 1
ATOM 2550 N N . MET A 1 306 ? 6.806 -3.742 -28.393 1.00 86.12 306 MET A N 1
ATOM 2551 C CA . MET A 1 306 ? 5.728 -3.027 -27.702 1.00 86.12 306 MET A CA 1
ATOM 2552 C C . MET A 1 306 ? 4.446 -2.990 -28.534 1.00 86.12 306 MET A C 1
ATOM 2554 O O . MET A 1 306 ? 3.365 -3.194 -27.985 1.00 86.12 306 MET A O 1
ATOM 2558 N N . GLN A 1 307 ? 4.557 -2.797 -29.850 1.00 86.31 307 GLN A N 1
ATOM 2559 C CA . GLN A 1 307 ? 3.411 -2.839 -30.755 1.00 86.31 307 GLN A CA 1
ATOM 2560 C C . GLN A 1 307 ? 2.745 -4.223 -30.752 1.00 86.31 307 GLN A C 1
ATOM 2562 O O . GLN A 1 307 ? 1.524 -4.320 -30.632 1.00 86.31 307 GLN A O 1
ATOM 2567 N N . GLN A 1 308 ? 3.530 -5.301 -30.820 1.00 83.00 308 GLN A N 1
ATOM 2568 C CA . GLN A 1 308 ? 3.011 -6.671 -30.746 1.00 83.00 308 GLN A CA 1
ATOM 2569 C C . GLN A 1 308 ? 2.388 -6.984 -29.379 1.00 83.00 308 GLN A C 1
ATOM 2571 O O . GLN A 1 308 ? 1.358 -7.658 -29.307 1.00 83.00 308 GLN A O 1
ATOM 2576 N N . TYR A 1 309 ? 2.978 -6.482 -28.287 1.00 80.06 309 TYR A N 1
ATOM 2577 C CA . TYR A 1 309 ? 2.411 -6.602 -26.943 1.00 8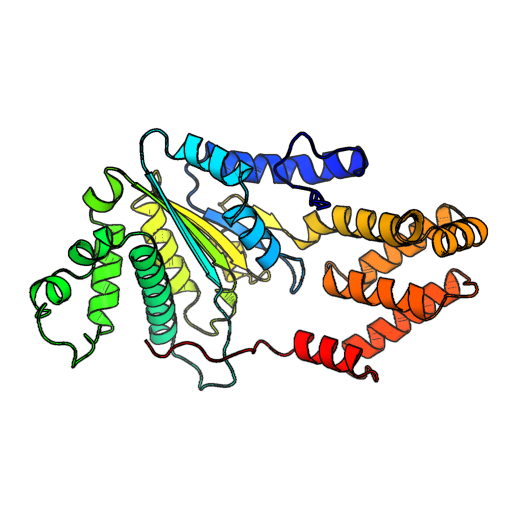0.06 309 TYR A CA 1
ATOM 2578 C C . TYR A 1 309 ? 1.037 -5.924 -26.851 1.00 80.06 309 TYR A C 1
ATOM 2580 O O . TYR A 1 309 ? 0.081 -6.531 -26.369 1.00 80.06 309 TYR A O 1
ATOM 2588 N N . GLU A 1 310 ? 0.914 -4.691 -27.348 1.00 80.06 310 GLU A N 1
ATOM 2589 C CA . GLU A 1 310 ? -0.344 -3.934 -27.349 1.00 80.06 310 GLU A CA 1
ATOM 2590 C C . GLU A 1 310 ? -1.424 -4.594 -28.216 1.00 80.06 310 GLU A C 1
ATOM 2592 O O . GLU A 1 310 ? -2.598 -4.597 -27.848 1.00 80.06 310 GLU A O 1
ATOM 2597 N N . GLN A 1 311 ? -1.028 -5.204 -29.334 1.00 80.31 311 GLN A N 1
ATOM 2598 C CA . GLN A 1 311 ? -1.925 -5.939 -30.230 1.00 80.31 311 GLN A CA 1
ATOM 2599 C C . GLN A 1 311 ? -2.251 -7.358 -29.734 1.00 80.31 311 GLN A C 1
ATOM 2601 O O . GLN A 1 311 ? -3.131 -8.016 -30.289 1.00 80.31 311 GLN A O 1
ATOM 2606 N N . GLY A 1 312 ? -1.567 -7.843 -28.693 1.00 75.38 312 GLY A N 1
ATOM 2607 C CA . GLY A 1 312 ? -1.727 -9.204 -28.181 1.00 75.38 312 GLY A CA 1
ATOM 2608 C C . GLY A 1 312 ? -1.227 -10.291 -29.139 1.00 75.38 312 GLY A C 1
ATOM 2609 O O . GLY A 1 312 ? -1.678 -11.431 -29.052 1.00 75.38 312 GLY A O 1
ATOM 2610 N N . THR A 1 313 ? -0.314 -9.954 -30.052 1.00 76.94 313 THR A N 1
ATOM 2611 C CA . THR A 1 313 ? 0.169 -10.826 -31.138 1.00 76.94 313 THR A CA 1
ATOM 2612 C C . THR A 1 313 ? 1.558 -11.409 -30.880 1.00 76.94 313 THR A C 1
ATOM 2614 O O . THR A 1 313 ? 2.206 -11.879 -31.812 1.00 76.94 313 THR A O 1
ATOM 2617 N N . LEU A 1 314 ? 2.056 -11.364 -29.641 1.00 74.44 314 LEU A N 1
ATOM 2618 C CA . LEU A 1 314 ? 3.367 -11.934 -29.340 1.00 74.44 314 LEU A CA 1
ATOM 2619 C C . LEU A 1 314 ? 3.363 -13.467 -29.509 1.00 74.44 314 LEU A C 1
ATOM 2621 O O . LEU A 1 314 ? 2.438 -14.162 -29.079 1.00 74.44 314 LEU A O 1
ATOM 2625 N N . ASN A 1 315 ? 4.421 -13.988 -30.135 1.00 60.84 315 ASN A N 1
ATOM 2626 C CA . ASN A 1 315 ? 4.434 -15.337 -30.711 1.00 60.84 315 ASN A CA 1
ATOM 2627 C C . ASN A 1 315 ? 5.122 -16.422 -29.854 1.00 60.84 315 ASN A C 1
ATOM 2629 O O . ASN A 1 315 ? 4.860 -17.601 -30.082 1.00 60.84 315 ASN A O 1
ATOM 2633 N N . ASP A 1 316 ? 5.973 -16.076 -28.879 1.00 64.94 316 ASP A N 1
ATOM 2634 C CA . ASP A 1 316 ? 6.663 -17.059 -28.019 1.00 64.94 316 ASP A CA 1
ATOM 2635 C C . ASP A 1 316 ? 5.755 -17.547 -26.871 1.00 64.94 316 ASP A C 1
ATOM 2637 O O . ASP A 1 316 ? 4.925 -16.799 -26.369 1.00 64.94 316 ASP A O 1
ATOM 2641 N N . HIS A 1 317 ? 5.923 -18.784 -26.397 1.00 56.06 317 HIS A N 1
ATOM 2642 C CA . HIS A 1 317 ? 5.230 -19.315 -25.221 1.00 56.06 317 HIS A CA 1
ATOM 2643 C C . HIS A 1 317 ? 5.480 -18.462 -23.972 1.00 56.06 317 HIS A C 1
ATOM 2645 O O . HIS A 1 317 ? 4.547 -18.227 -23.205 1.00 56.06 317 HIS A O 1
ATOM 2651 N N . VAL A 1 318 ? 6.703 -17.943 -23.799 1.00 57.69 318 VAL A N 1
ATOM 2652 C CA . VAL A 1 318 ? 7.012 -16.990 -22.721 1.00 57.69 318 VAL A CA 1
ATOM 2653 C C . VAL A 1 318 ? 6.238 -15.695 -22.935 1.00 57.69 318 VAL A C 1
ATOM 2655 O O . VAL A 1 318 ? 5.647 -15.193 -21.993 1.00 57.69 318 VAL A O 1
ATOM 2658 N N . ASP A 1 319 ? 6.161 -15.175 -24.159 1.00 59.91 319 ASP A N 1
ATOM 2659 C CA . ASP A 1 319 ? 5.416 -13.949 -24.452 1.00 59.91 319 ASP A CA 1
ATOM 2660 C C . ASP A 1 319 ? 3.894 -14.110 -24.351 1.00 59.91 319 ASP A C 1
ATOM 2662 O O . ASP A 1 319 ? 3.197 -13.217 -23.878 1.00 59.91 319 ASP A O 1
ATOM 2666 N N . GLN A 1 320 ? 3.361 -15.262 -24.744 1.00 54.12 320 GLN A N 1
ATOM 2667 C CA . GLN A 1 320 ? 1.964 -15.616 -24.545 1.00 54.12 320 GLN A CA 1
ATOM 2668 C C . GLN A 1 320 ? 1.668 -15.854 -23.071 1.00 54.12 320 GLN A C 1
ATOM 2670 O O . GLN A 1 320 ? 0.558 -15.567 -22.636 1.00 54.12 320 GLN A O 1
ATOM 2675 N N . GLN A 1 321 ? 2.627 -16.353 -22.288 1.00 54.00 321 GLN A N 1
ATOM 2676 C CA . GLN A 1 321 ? 2.531 -16.387 -20.836 1.00 54.00 321 GLN A CA 1
ATOM 2677 C C . GLN A 1 321 ? 2.610 -14.975 -20.248 1.00 54.00 321 GLN A C 1
ATOM 2679 O O . GLN A 1 321 ? 1.809 -14.686 -19.378 1.00 54.00 321 GLN A O 1
ATOM 2684 N N . LEU A 1 322 ? 3.448 -14.069 -20.763 1.00 52.59 322 LEU A N 1
ATOM 2685 C CA . LEU A 1 322 ? 3.478 -12.655 -20.368 1.00 52.59 322 LEU A CA 1
ATOM 2686 C C . LEU A 1 322 ? 2.158 -11.959 -20.709 1.00 52.59 322 LEU A C 1
ATOM 2688 O O . LEU A 1 322 ? 1.654 -11.215 -19.881 1.00 52.59 322 LEU A O 1
ATOM 2692 N N . LEU A 1 323 ? 1.564 -12.221 -21.880 1.00 49.53 323 LEU A N 1
ATOM 2693 C CA . LEU A 1 323 ? 0.239 -11.735 -22.277 1.00 49.53 323 LEU A CA 1
ATOM 2694 C C . LEU A 1 323 ? -0.855 -12.373 -21.419 1.00 49.53 323 LEU A C 1
ATOM 2696 O O . LEU A 1 323 ? -1.748 -11.686 -20.938 1.00 49.53 323 LEU A O 1
ATOM 2700 N N . ARG A 1 324 ? -0.779 -13.676 -21.148 1.00 49.38 324 ARG A N 1
ATOM 2701 C CA . ARG A 1 324 ? -1.710 -14.359 -20.248 1.00 49.38 324 ARG A CA 1
ATOM 2702 C C . ARG A 1 324 ? -1.581 -13.837 -18.832 1.00 49.38 324 ARG A C 1
ATOM 2704 O O . ARG A 1 324 ? -2.596 -13.461 -18.310 1.00 49.38 324 ARG A O 1
ATOM 2711 N N . GLU A 1 325 ? -0.413 -13.716 -18.224 1.00 44.94 325 GLU A N 1
ATOM 2712 C CA . GLU A 1 325 ? -0.186 -13.028 -16.940 1.00 44.94 325 GLU A CA 1
ATOM 2713 C C . GLU A 1 325 ? -0.530 -11.534 -17.036 1.00 44.94 325 GLU A C 1
ATOM 2715 O O . GLU A 1 325 ? -0.859 -10.881 -16.040 1.00 44.94 325 GLU A O 1
ATOM 2720 N N . SER A 1 326 ? -0.516 -10.983 -18.259 1.00 42.25 326 SER A N 1
ATOM 2721 C CA . SER A 1 326 ? -0.996 -9.636 -18.513 1.00 42.25 326 SER A CA 1
ATOM 2722 C C . SER A 1 326 ? -2.522 -9.509 -18.358 1.00 42.25 326 SER A C 1
ATOM 2724 O O . SER A 1 326 ? -3.003 -8.454 -17.931 1.00 42.25 326 SER A O 1
ATOM 2726 N N . TYR A 1 327 ? -3.243 -10.606 -18.633 1.00 41.81 327 TYR A N 1
ATOM 2727 C CA . TYR A 1 327 ? -4.703 -10.714 -18.745 1.00 41.81 327 TYR A CA 1
ATOM 2728 C C . TYR A 1 327 ? -5.358 -11.775 -17.816 1.00 41.81 327 TYR A C 1
ATOM 2730 O O . TYR A 1 327 ? -6.578 -11.913 -17.816 1.00 41.81 327 TYR A O 1
ATOM 2738 N N . ARG A 1 328 ? -4.596 -12.522 -17.008 1.00 40.56 328 ARG A N 1
ATOM 2739 C CA . ARG A 1 328 ? -5.039 -13.602 -16.111 1.00 40.56 328 ARG A CA 1
ATOM 2740 C C . ARG A 1 328 ? -4.717 -13.224 -14.675 1.00 40.56 328 ARG A C 1
ATOM 2742 O O . ARG A 1 328 ? -3.574 -13.279 -14.235 1.00 40.56 328 ARG A O 1
ATOM 2749 N N . ASP A 1 329 ? -5.792 -12.918 -13.968 1.00 41.72 329 ASP A N 1
ATOM 2750 C CA . ASP A 1 329 ? -5.895 -12.792 -12.519 1.00 41.72 329 ASP A CA 1
ATOM 2751 C C . ASP A 1 329 ? -6.068 -14.161 -11.800 1.00 41.72 329 ASP A C 1
ATOM 2753 O O . ASP A 1 329 ? -6.495 -14.161 -10.656 1.00 41.72 329 ASP A O 1
ATOM 2757 N N . ASP A 1 330 ? -5.735 -15.330 -12.380 1.00 33.44 330 ASP A N 1
ATOM 2758 C CA . ASP A 1 330 ? -5.931 -16.631 -11.686 1.00 33.44 330 ASP A CA 1
ATOM 2759 C C . ASP A 1 330 ? -4.642 -17.465 -11.553 1.00 33.44 330 ASP A C 1
ATOM 2761 O O . ASP A 1 330 ? -4.040 -17.853 -12.562 1.00 33.44 330 ASP A O 1
ATOM 2765 N N . PRO A 1 331 ? -4.223 -17.772 -10.304 1.00 37.62 331 PRO A N 1
ATOM 2766 C CA . PRO A 1 331 ? -4.144 -19.168 -9.829 1.00 37.62 331 PRO A CA 1
ATOM 2767 C C . PRO A 1 331 ? -4.466 -19.311 -8.311 1.00 37.62 331 PRO A C 1
ATOM 2769 O O . PRO A 1 331 ? -4.736 -18.320 -7.637 1.00 37.62 331 PRO A O 1
ATOM 2772 N N . PRO A 1 332 ? -4.183 -20.480 -7.699 1.00 32.97 332 PRO A N 1
ATOM 2773 C CA . PRO A 1 332 ? -4.975 -21.709 -7.620 1.00 32.97 332 PRO A CA 1
ATOM 2774 C C . PRO A 1 332 ? -6.080 -21.647 -6.533 1.00 32.97 332 PRO A C 1
ATOM 2776 O O . PRO A 1 332 ? -6.263 -20.638 -5.861 1.00 32.97 332 PRO A O 1
ATOM 2779 N N . LYS A 1 333 ? -6.847 -22.740 -6.383 1.00 28.17 333 LYS A N 1
ATOM 2780 C CA . LYS A 1 333 ? -8.044 -22.850 -5.523 1.00 28.17 333 LYS A CA 1
ATOM 2781 C C . LYS A 1 333 ? -7.861 -22.259 -4.117 1.00 28.17 333 LYS A C 1
ATOM 2783 O O . LYS A 1 333 ? -6.958 -22.657 -3.387 1.00 28.17 333 LYS A O 1
ATOM 2788 N N . LEU A 1 334 ? -8.801 -21.395 -3.735 1.00 28.75 334 LEU A N 1
ATOM 2789 C CA . LEU A 1 334 ? -9.012 -20.987 -2.349 1.00 28.75 334 LEU A CA 1
ATOM 2790 C C . LEU A 1 334 ? -9.488 -22.187 -1.510 1.00 28.75 334 LEU A C 1
ATOM 2792 O O . LEU A 1 334 ? -10.230 -23.027 -2.038 1.00 28.75 334 LEU A O 1
ATOM 2796 N N . PRO A 1 335 ? -9.121 -22.250 -0.220 1.00 26.09 335 PRO A N 1
ATOM 2797 C CA . PRO A 1 335 ? -9.810 -23.105 0.734 1.00 26.09 335 PRO A CA 1
ATOM 2798 C C . PRO A 1 335 ? -11.295 -22.742 0.735 1.00 26.09 335 PRO A C 1
ATOM 2800 O O . PRO A 1 335 ? -11.656 -21.562 0.731 1.00 26.09 335 PRO A O 1
ATOM 2803 N N . GLN A 1 336 ? -12.152 -23.756 0.719 1.00 26.88 336 GLN A N 1
ATOM 2804 C CA . GLN A 1 336 ? -13.505 -23.572 1.222 1.00 26.88 336 GLN A CA 1
ATOM 2805 C C . GLN A 1 336 ? -13.361 -23.382 2.734 1.00 26.88 336 GLN A C 1
ATOM 2807 O O . GLN A 1 336 ? -12.710 -24.206 3.376 1.00 26.88 336 GLN A O 1
ATOM 2812 N N . VAL A 1 337 ? -13.845 -22.243 3.234 1.00 32.03 337 VAL A N 1
ATOM 2813 C CA . VAL A 1 337 ? -14.038 -22.018 4.673 1.00 32.03 337 VAL A CA 1
ATOM 2814 C C . VAL A 1 337 ? -15.214 -22.863 5.119 1.00 32.03 337 VAL A C 1
ATOM 2816 O O . VAL A 1 337 ? -16.220 -22.854 4.368 1.00 32.03 337 VAL A O 1
#

InterPro domains:
  IPR056884 Nephrocystin 3-like, N-terminal [PF24883] (32-207)